Protein AF-A0A6J5X5H0-F1 (afdb_monomer_lite)

Structure (mmCIF, N/CA/C/O backbone):
data_AF-A0A6J5X5H0-F1
#
_entry.id   AF-A0A6J5X5H0-F1
#
loop_
_atom_site.group_PDB
_atom_site.id
_atom_site.type_symbol
_atom_site.label_atom_id
_atom_site.label_alt_id
_atom_site.label_comp_id
_atom_site.label_asym_id
_atom_site.label_entity_id
_atom_site.label_seq_id
_atom_site.pdbx_PDB_ins_code
_atom_site.Cartn_x
_atom_site.Cartn_y
_atom_site.Cartn_z
_atom_site.occupancy
_atom_site.B_iso_or_equiv
_atom_site.auth_seq_id
_atom_site.auth_comp_id
_atom_site.auth_asym_id
_atom_site.auth_atom_id
_atom_site.pdbx_PDB_model_num
ATOM 1 N N . MET A 1 1 ? 14.068 -12.444 -18.700 1.00 38.59 1 MET A N 1
ATOM 2 C CA . MET A 1 1 ? 13.243 -12.895 -17.543 1.00 38.59 1 MET A CA 1
ATOM 3 C C . MET A 1 1 ? 13.239 -11.783 -16.496 1.00 38.59 1 MET A C 1
ATOM 5 O O . MET A 1 1 ? 14.199 -11.024 -16.482 1.00 38.59 1 MET A O 1
ATOM 9 N N . ALA A 1 2 ? 12.226 -11.667 -15.629 1.00 44.19 2 ALA A N 1
ATOM 10 C CA . ALA A 1 2 ? 12.153 -10.604 -14.609 1.00 44.19 2 ALA A CA 1
ATOM 11 C C . ALA A 1 2 ? 13.060 -10.893 -13.388 1.00 44.19 2 ALA A C 1
ATOM 13 O O . ALA A 1 2 ? 12.586 -11.162 -12.284 1.00 44.19 2 ALA A O 1
ATOM 14 N N . ALA A 1 3 ? 14.379 -10.885 -13.600 1.00 48.78 3 ALA A N 1
ATOM 15 C CA . ALA A 1 3 ? 15.367 -11.425 -12.660 1.00 48.78 3 ALA A CA 1
ATOM 16 C C . ALA A 1 3 ? 15.420 -10.707 -11.295 1.00 48.78 3 ALA A C 1
ATOM 18 O O . ALA A 1 3 ? 15.740 -11.332 -10.288 1.00 48.78 3 ALA A O 1
ATOM 19 N N . GLY A 1 4 ? 15.076 -9.415 -11.231 1.00 52.91 4 GLY A N 1
ATOM 20 C CA . GLY A 1 4 ? 15.151 -8.640 -9.983 1.00 52.91 4 GLY A CA 1
ATOM 21 C C . GLY A 1 4 ? 14.182 -9.099 -8.886 1.00 52.91 4 GLY A C 1
ATOM 22 O O . GLY A 1 4 ? 14.525 -9.029 -7.708 1.00 52.91 4 GLY A O 1
ATOM 23 N N . ILE A 1 5 ? 13.002 -9.612 -9.258 1.00 59.00 5 ILE A N 1
ATOM 24 C CA . ILE A 1 5 ? 11.933 -9.960 -8.302 1.00 59.00 5 ILE A CA 1
ATOM 25 C C . ILE A 1 5 ? 12.358 -11.128 -7.396 1.00 59.00 5 ILE A C 1
ATOM 27 O O . ILE A 1 5 ? 12.096 -11.104 -6.197 1.00 59.00 5 ILE A O 1
ATOM 31 N N . LEU A 1 6 ? 13.062 -12.120 -7.950 1.00 63.38 6 LEU A N 1
ATOM 32 C CA . LEU A 1 6 ? 13.544 -13.291 -7.204 1.00 63.38 6 LEU A CA 1
ATOM 33 C C . LEU A 1 6 ? 14.728 -12.965 -6.280 1.00 63.38 6 LEU A C 1
ATOM 35 O O . LEU A 1 6 ? 14.905 -13.618 -5.257 1.00 63.38 6 LEU A O 1
ATOM 39 N N . ASN A 1 7 ? 15.507 -11.932 -6.610 1.00 69.75 7 ASN A N 1
ATOM 40 C CA . ASN A 1 7 ? 16.708 -11.539 -5.868 1.00 69.75 7 ASN A CA 1
ATOM 41 C C . ASN A 1 7 ? 16.417 -10.564 -4.708 1.00 69.75 7 ASN A C 1
ATOM 43 O O . ASN A 1 7 ? 17.349 -10.018 -4.120 1.00 69.75 7 ASN A O 1
ATOM 47 N N . GLY A 1 8 ? 15.142 -10.299 -4.395 1.00 73.50 8 GLY A N 1
ATOM 48 C CA . GLY A 1 8 ? 14.746 -9.420 -3.290 1.00 73.50 8 GLY A CA 1
ATOM 49 C C . GLY A 1 8 ? 15.155 -7.952 -3.465 1.00 73.50 8 GLY A C 1
ATOM 50 O O . GLY A 1 8 ? 15.301 -7.237 -2.472 1.00 73.50 8 GLY A O 1
ATOM 51 N N . THR A 1 9 ? 15.368 -7.482 -4.702 1.00 82.19 9 THR A N 1
ATOM 52 C CA . THR A 1 9 ? 15.795 -6.096 -4.941 1.00 82.19 9 THR A CA 1
ATOM 53 C C . THR A 1 9 ? 14.711 -5.097 -4.529 1.00 82.19 9 THR A C 1
ATOM 55 O O . THR A 1 9 ? 13.507 -5.353 -4.651 1.00 82.19 9 THR A O 1
ATOM 58 N N . LYS A 1 10 ? 15.120 -3.918 -4.042 1.00 85.88 10 LYS A N 1
ATOM 59 C CA . LYS A 1 10 ? 14.167 -2.854 -3.708 1.00 85.88 10 LYS A CA 1
ATOM 60 C C . LYS A 1 10 ? 13.539 -2.313 -4.993 1.00 85.88 10 LYS A C 1
ATOM 62 O O . LYS A 1 10 ? 14.225 -1.739 -5.835 1.00 85.88 10 LYS A O 1
ATOM 67 N N . ASN A 1 11 ? 12.227 -2.473 -5.102 1.00 88.25 11 ASN A N 1
ATOM 68 C CA . ASN A 1 11 ? 11.421 -1.951 -6.198 1.00 88.25 11 ASN A CA 1
ATOM 69 C C . ASN A 1 11 ? 10.573 -0.760 -5.726 1.00 88.25 11 ASN A C 1
ATOM 71 O O . ASN A 1 11 ? 10.345 -0.583 -4.527 1.00 88.25 11 ASN A O 1
ATOM 75 N N . SER A 1 12 ? 10.130 0.062 -6.674 1.00 91.62 12 SER A N 1
ATOM 76 C CA . SER A 1 12 ? 9.234 1.197 -6.449 1.00 91.62 12 SER A CA 1
ATOM 77 C C . SER A 1 12 ? 8.013 1.081 -7.355 1.00 91.62 12 SER A C 1
ATOM 79 O O . SER A 1 12 ? 8.126 0.621 -8.492 1.00 91.62 12 SER A O 1
ATOM 81 N N . ALA A 1 13 ? 6.858 1.512 -6.857 1.00 93.88 13 ALA A N 1
ATOM 82 C CA . ALA A 1 13 ? 5.622 1.609 -7.619 1.00 93.88 13 ALA A CA 1
ATOM 83 C C . ALA A 1 13 ? 4.883 2.897 -7.241 1.00 93.88 13 ALA A C 1
ATOM 85 O O . ALA A 1 13 ? 4.863 3.291 -6.073 1.00 93.88 13 ALA A O 1
ATOM 86 N N . ALA A 1 14 ? 4.273 3.537 -8.232 1.00 95.38 14 ALA A N 1
ATOM 87 C CA . ALA A 1 14 ? 3.435 4.714 -8.089 1.00 95.38 14 ALA A CA 1
ATOM 88 C C . ALA A 1 14 ? 2.123 4.484 -8.844 1.00 95.38 14 ALA A C 1
ATOM 90 O O . ALA A 1 14 ? 2.125 3.990 -9.970 1.00 95.38 14 ALA A O 1
ATOM 91 N N . VAL A 1 15 ? 1.008 4.855 -8.221 1.00 95.69 15 VAL A N 1
ATOM 92 C CA . VAL A 1 15 ? -0.331 4.805 -8.818 1.00 95.69 15 VAL A CA 1
ATOM 93 C C . VAL A 1 15 ? -0.854 6.232 -8.875 1.00 95.69 15 VAL A C 1
ATOM 95 O O . VAL A 1 15 ? -0.746 6.963 -7.890 1.00 95.69 15 VAL A O 1
ATOM 98 N N . SER A 1 16 ? -1.411 6.637 -10.012 1.00 95.06 16 SER A N 1
ATOM 99 C CA . SER A 1 16 ? -2.031 7.950 -10.172 1.00 95.06 16 SER A CA 1
ATOM 100 C C . SER A 1 16 ? -3.341 7.855 -10.945 1.00 95.06 16 SER A C 1
ATOM 102 O O . SER A 1 16 ? -3.462 7.087 -11.899 1.00 95.06 16 SER A O 1
ATOM 104 N N . TYR A 1 17 ? -4.324 8.642 -10.518 1.00 93.81 17 TYR A N 1
ATOM 105 C CA . TYR A 1 17 ? -5.624 8.762 -11.164 1.00 93.81 17 TYR A CA 1
ATOM 106 C C . TYR A 1 17 ? -5.936 10.233 -11.426 1.00 93.81 17 TYR A C 1
ATOM 108 O O . TYR A 1 17 ? -5.664 11.089 -10.583 1.00 93.81 17 TYR A O 1
ATOM 116 N N . ASN A 1 18 ? -6.526 10.522 -12.583 1.00 91.94 18 ASN A N 1
ATOM 117 C CA . ASN A 1 18 ? -7.013 11.846 -12.944 1.0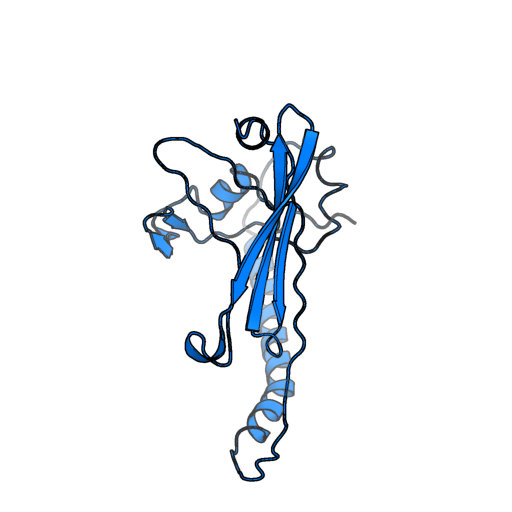0 91.94 18 ASN A CA 1
ATOM 118 C C . ASN A 1 18 ? -8.470 11.727 -13.408 1.00 91.94 18 ASN A C 1
ATOM 120 O O . ASN A 1 18 ? -8.744 11.155 -14.461 1.00 91.94 18 ASN A O 1
ATOM 124 N N . SER A 1 19 ? -9.399 12.282 -12.627 1.00 89.75 19 SER A N 1
ATOM 125 C CA . SER A 1 19 ? -10.841 12.226 -12.900 1.00 89.75 19 SER A CA 1
ATOM 126 C C . SER A 1 19 ? -11.261 13.006 -14.149 1.00 89.75 19 SER A C 1
ATOM 128 O O . SER A 1 19 ? -12.211 12.608 -14.817 1.00 89.75 19 SER A O 1
ATOM 130 N N . THR A 1 20 ? -10.545 14.073 -14.512 1.00 90.06 20 THR A N 1
ATOM 131 C CA . THR A 1 20 ? -10.836 14.878 -15.710 1.00 90.06 20 THR A CA 1
ATOM 132 C C . THR A 1 20 ? -10.493 14.129 -16.996 1.00 90.06 20 THR A C 1
ATOM 134 O O . THR A 1 20 ? -11.221 14.231 -17.980 1.00 90.06 20 THR A O 1
ATOM 137 N N . THR A 1 21 ? -9.397 13.363 -17.006 1.00 93.00 21 THR A N 1
ATOM 138 C CA . THR A 1 21 ? -8.986 12.549 -18.167 1.00 93.00 21 THR A CA 1
ATOM 139 C C . THR A 1 21 ? -9.432 11.089 -18.081 1.00 93.00 21 THR A C 1
ATOM 141 O O . THR A 1 21 ? -9.198 10.336 -19.024 1.00 93.00 21 THR A O 1
ATOM 144 N N . LYS A 1 22 ? -10.048 10.683 -16.960 1.00 93.12 22 LYS A N 1
ATOM 145 C CA . LYS A 1 22 ? -10.411 9.296 -16.617 1.00 93.12 22 LYS A CA 1
ATOM 146 C C . LYS A 1 22 ? -9.239 8.310 -16.734 1.00 93.12 22 LYS A C 1
ATOM 148 O O . LYS A 1 22 ? -9.440 7.125 -16.972 1.00 93.12 22 LYS A O 1
ATOM 153 N N . ASN A 1 23 ? -8.004 8.796 -16.605 1.00 94.31 23 ASN A N 1
ATOM 154 C CA . ASN A 1 23 ? -6.802 7.978 -16.749 1.00 94.31 23 ASN A CA 1
ATOM 155 C C . ASN A 1 23 ? -6.371 7.448 -15.377 1.00 94.31 23 ASN A C 1
ATOM 157 O O . ASN A 1 23 ? -6.026 8.232 -14.488 1.00 94.31 23 ASN A O 1
ATOM 161 N N . PHE A 1 24 ? -6.385 6.125 -15.228 1.00 94.56 24 PHE A N 1
ATOM 162 C CA . PHE A 1 24 ? -5.761 5.399 -14.131 1.00 94.56 24 PHE A CA 1
ATOM 163 C C . PHE A 1 24 ? -4.448 4.793 -14.635 1.00 94.56 24 PHE A C 1
ATOM 165 O O . PHE A 1 24 ? -4.456 3.959 -15.538 1.00 94.56 24 PHE A O 1
ATOM 172 N N . SER A 1 25 ? -3.319 5.193 -14.050 1.00 95.94 25 SER A N 1
ATOM 173 C CA . SER A 1 25 ? -1.996 4.739 -14.483 1.00 95.94 25 SER A CA 1
ATOM 174 C C . SER A 1 25 ? -1.129 4.256 -13.325 1.00 95.94 25 SER A C 1
ATOM 176 O O . SER A 1 25 ? -1.088 4.853 -12.244 1.00 95.94 25 SER A O 1
ATOM 178 N N . VAL A 1 26 ? -0.413 3.162 -13.573 1.00 96.19 26 VAL A N 1
ATOM 179 C CA . VAL A 1 26 ? 0.543 2.541 -12.657 1.00 96.19 26 VAL A CA 1
ATOM 180 C C . VAL A 1 26 ? 1.926 2.582 -13.295 1.00 96.19 26 VAL A C 1
ATOM 182 O O . VAL A 1 26 ? 2.123 2.056 -14.388 1.00 96.19 26 VAL A O 1
ATOM 185 N N . ALA A 1 27 ? 2.892 3.176 -12.602 1.00 95.50 27 ALA A N 1
ATOM 186 C CA . ALA A 1 27 ? 4.305 3.138 -12.959 1.00 95.50 27 ALA A CA 1
ATOM 187 C C . ALA A 1 27 ? 5.055 2.258 -11.952 1.00 95.50 27 ALA A C 1
ATOM 189 O O . ALA A 1 27 ? 4.898 2.438 -10.744 1.00 95.50 27 ALA A O 1
ATOM 190 N N . PHE A 1 28 ? 5.875 1.316 -12.411 1.00 93.38 28 PHE A N 1
ATOM 191 C CA . PHE A 1 28 ? 6.615 0.403 -11.534 1.00 93.38 28 PHE A CA 1
ATOM 192 C C . PHE A 1 28 ? 8.017 0.102 -12.061 1.00 93.38 28 PHE A C 1
ATOM 194 O O . PHE A 1 28 ? 8.250 0.051 -13.268 1.00 93.38 28 PHE A O 1
ATOM 201 N N . THR A 1 29 ? 8.972 -0.111 -11.155 1.00 91.31 29 THR A N 1
ATOM 202 C CA . THR A 1 29 ? 10.316 -0.555 -11.536 1.00 91.31 29 THR A CA 1
ATOM 203 C C . THR A 1 29 ? 10.335 -2.052 -11.817 1.00 91.31 29 THR A C 1
ATOM 205 O O . THR A 1 29 ? 9.744 -2.836 -11.077 1.00 91.31 29 THR A O 1
ATOM 208 N N . THR A 1 30 ? 11.098 -2.462 -12.823 1.00 85.50 30 THR A N 1
ATOM 209 C CA . THR A 1 30 ? 11.533 -3.850 -12.995 1.00 85.50 30 THR A CA 1
ATOM 210 C C . THR A 1 30 ? 13.016 -3.898 -13.348 1.00 85.50 30 THR A C 1
ATOM 212 O O . THR A 1 30 ? 13.653 -2.860 -13.535 1.00 85.50 30 THR A O 1
ATOM 215 N N . PHE A 1 31 ? 13.567 -5.106 -13.436 1.00 82.00 31 PHE A N 1
ATOM 216 C CA . PHE A 1 31 ? 14.950 -5.338 -13.838 1.00 82.00 31 PHE A CA 1
ATOM 217 C C . PHE A 1 31 ? 14.983 -6.232 -15.076 1.00 82.00 31 PHE A C 1
ATOM 219 O O . PHE A 1 31 ? 14.571 -7.396 -15.015 1.00 82.00 31 PHE A O 1
ATOM 226 N N . VAL A 1 32 ? 15.496 -5.685 -16.178 1.00 77.44 32 VAL A N 1
ATOM 227 C CA . VAL A 1 32 ? 15.766 -6.402 -17.429 1.00 77.44 32 VAL A CA 1
ATOM 228 C C . VAL A 1 32 ? 17.279 -6.467 -17.586 1.00 77.44 32 VAL A C 1
ATOM 230 O O . VAL A 1 32 ? 17.952 -5.443 -17.538 1.00 77.44 32 VAL A O 1
ATOM 233 N N . ASP A 1 33 ? 17.816 -7.682 -17.683 1.00 78.50 33 ASP A N 1
ATOM 234 C CA . ASP A 1 33 ? 19.245 -7.964 -17.888 1.00 78.50 33 ASP A CA 1
ATOM 235 C C . ASP A 1 33 ? 20.186 -7.223 -16.907 1.00 78.50 33 ASP A C 1
ATOM 237 O O . ASP A 1 33 ? 21.292 -6.806 -17.237 1.00 78.50 33 ASP A O 1
ATOM 241 N N . GLY A 1 34 ? 19.719 -7.067 -15.661 1.00 76.56 34 GLY A N 1
ATOM 242 C CA . GLY A 1 34 ? 20.419 -6.389 -14.562 1.00 76.56 34 GLY A CA 1
ATOM 243 C C . GLY A 1 34 ? 20.187 -4.875 -14.479 1.00 76.56 34 GLY A C 1
ATOM 244 O O . GLY A 1 34 ? 20.419 -4.288 -13.423 1.00 76.56 34 GLY A O 1
ATOM 245 N N . VAL A 1 35 ? 19.670 -4.244 -15.535 1.00 83.06 35 VAL A N 1
ATOM 246 C CA . VAL A 1 35 ? 19.381 -2.804 -15.585 1.00 83.06 35 VAL A CA 1
ATOM 247 C C . VAL A 1 35 ? 17.979 -2.526 -15.037 1.00 83.06 35 VAL A C 1
ATOM 249 O O . VAL A 1 35 ? 17.019 -3.218 -15.380 1.00 83.06 35 VAL A O 1
ATOM 252 N N . GLN A 1 36 ? 17.846 -1.505 -14.185 1.00 85.56 36 GLN A N 1
ATOM 253 C CA . GLN A 1 36 ? 16.545 -1.069 -13.676 1.00 85.56 36 GLN A CA 1
ATOM 254 C C . GLN A 1 36 ? 15.830 -0.184 -14.708 1.00 85.56 36 GLN A C 1
ATOM 256 O O . GLN A 1 36 ? 16.379 0.824 -15.151 1.00 85.56 36 GLN A O 1
ATOM 261 N N . GLY A 1 37 ? 14.594 -0.538 -15.058 1.00 88.25 37 GLY A N 1
ATOM 262 C CA . GLY A 1 37 ? 13.722 0.236 -15.946 1.00 88.25 37 GLY A CA 1
ATOM 263 C C . GLY A 1 37 ? 12.373 0.531 -15.293 1.00 88.25 37 GLY A C 1
ATOM 264 O O . GLY A 1 37 ? 11.925 -0.222 -14.428 1.00 88.25 37 GLY A O 1
ATOM 265 N N . ILE A 1 38 ? 11.717 1.620 -15.704 1.00 90.94 38 ILE A N 1
ATOM 266 C CA . ILE A 1 38 ? 10.342 1.943 -15.294 1.00 90.94 38 ILE A CA 1
ATOM 267 C C . ILE A 1 38 ? 9.390 1.492 -16.401 1.00 90.94 38 ILE A C 1
ATOM 269 O O . ILE A 1 38 ? 9.557 1.871 -17.559 1.00 90.94 38 ILE A O 1
ATOM 273 N N . HIS A 1 39 ? 8.390 0.703 -16.028 1.00 91.19 39 HIS A N 1
ATOM 274 C CA . HIS A 1 39 ? 7.298 0.273 -16.891 1.00 91.19 39 HIS A CA 1
ATOM 275 C C . HIS A 1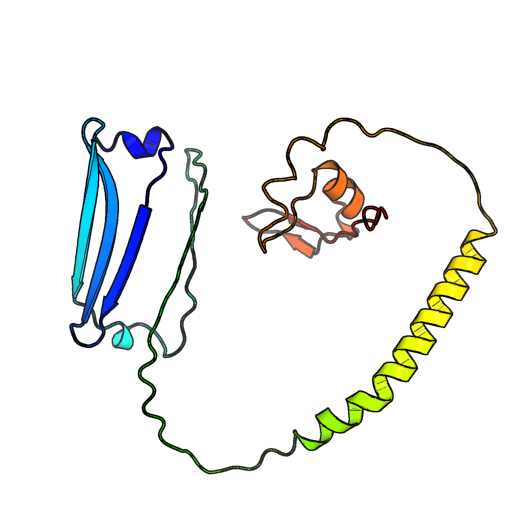 39 ? 6.005 0.968 -16.476 1.00 91.19 39 HIS A C 1
ATOM 277 O O . HIS A 1 39 ? 5.809 1.285 -15.302 1.00 91.19 39 HIS A O 1
ATOM 283 N N . TYR A 1 40 ? 5.132 1.188 -17.454 1.00 93.62 40 TYR A N 1
ATOM 284 C CA . TYR A 1 40 ? 3.850 1.856 -17.284 1.00 93.62 40 TYR A CA 1
ATOM 285 C C . TYR A 1 40 ? 2.718 0.921 -17.709 1.00 93.62 40 TYR A C 1
ATOM 287 O O . TYR A 1 40 ? 2.875 0.132 -18.643 1.00 93.62 40 TYR A O 1
ATOM 295 N N . LEU A 1 41 ? 1.591 1.024 -17.013 1.00 93.69 41 LEU A N 1
ATOM 296 C CA . LEU A 1 41 ? 0.319 0.405 -17.359 1.00 93.69 41 LEU A CA 1
ATOM 297 C C . LEU A 1 41 ? -0.776 1.453 -17.145 1.00 93.69 41 LEU A C 1
ATOM 299 O O . LEU A 1 41 ? -1.036 1.841 -16.007 1.00 93.69 41 LEU A O 1
ATOM 303 N N . ASP A 1 42 ? -1.389 1.920 -18.225 1.00 93.75 42 ASP A N 1
ATOM 304 C CA . ASP A 1 42 ? -2.500 2.869 -18.216 1.00 93.75 42 ASP A CA 1
ATOM 305 C C . ASP A 1 42 ? -3.825 2.205 -18.617 1.00 93.75 42 ASP A C 1
ATOM 307 O O . ASP A 1 42 ? -3.867 1.230 -19.369 1.00 93.75 42 ASP A O 1
ATOM 311 N N . TYR A 1 43 ? -4.924 2.724 -18.071 1.00 94.06 43 TYR A N 1
ATOM 312 C CA . TYR A 1 43 ? -6.278 2.284 -18.378 1.00 94.06 43 TYR A CA 1
ATOM 313 C C . TYR A 1 43 ? -7.267 3.445 -18.223 1.00 94.06 43 TYR A C 1
ATOM 315 O O . TYR A 1 43 ? -7.216 4.201 -17.250 1.00 94.06 43 TYR A O 1
ATOM 323 N N . MET A 1 44 ? -8.187 3.589 -19.180 1.00 92.50 44 MET A N 1
ATOM 324 C CA . MET A 1 44 ? -9.241 4.604 -19.117 1.00 92.50 44 MET A CA 1
ATOM 325 C C . MET A 1 44 ? -10.468 4.047 -18.389 1.00 92.50 44 MET A C 1
ATOM 327 O O . MET A 1 44 ? -11.137 3.143 -18.886 1.00 92.50 44 MET A O 1
ATOM 331 N N . VAL A 1 45 ? -10.765 4.593 -17.211 1.00 92.25 45 VAL A N 1
ATOM 332 C CA . VAL A 1 45 ? -11.878 4.187 -16.343 1.00 92.25 45 VAL A CA 1
ATOM 333 C C . VAL A 1 45 ? -12.389 5.386 -15.553 1.00 92.25 45 VAL A C 1
ATOM 335 O O . VAL A 1 45 ? -11.598 6.163 -15.024 1.00 92.25 45 VAL A O 1
ATOM 338 N N . ASP A 1 46 ? -13.709 5.537 -15.440 1.00 90.31 46 ASP A N 1
ATOM 339 C CA . ASP A 1 46 ? -14.272 6.419 -14.419 1.00 90.31 46 ASP A CA 1
ATOM 340 C C . ASP A 1 46 ? -14.430 5.636 -13.119 1.00 90.31 46 ASP A C 1
ATOM 342 O O . ASP A 1 46 ? -15.258 4.733 -13.035 1.00 90.31 46 ASP A O 1
ATOM 346 N N . LEU A 1 47 ? -13.640 5.956 -12.095 1.00 86.75 47 LEU A N 1
ATOM 347 C CA . LEU A 1 47 ? -13.777 5.287 -10.799 1.00 86.75 47 LEU A CA 1
ATOM 348 C C . LEU A 1 47 ? -15.121 5.601 -10.118 1.00 86.75 47 LEU A C 1
ATOM 350 O O . LEU A 1 47 ? -15.583 4.798 -9.308 1.00 86.75 47 LEU A O 1
ATOM 354 N N . LYS A 1 48 ? -15.794 6.707 -10.476 1.00 85.56 48 LYS A N 1
ATOM 355 C CA . LYS A 1 48 ? -17.087 7.086 -9.886 1.00 85.56 48 LYS A CA 1
ATOM 356 C C . LYS A 1 48 ? -18.199 6.068 -10.169 1.00 85.56 48 LYS A C 1
ATOM 358 O O . LYS A 1 48 ? -19.107 5.928 -9.357 1.00 85.56 48 LYS A O 1
ATOM 363 N N . ASP A 1 49 ? -18.099 5.330 -11.272 1.00 86.44 49 ASP A N 1
ATOM 364 C CA . ASP A 1 49 ? -19.077 4.302 -11.643 1.00 86.44 49 ASP A CA 1
ATOM 365 C C . ASP A 1 49 ? -18.908 2.995 -10.830 1.00 86.44 49 ASP A C 1
ATOM 367 O O . ASP A 1 49 ? -19.792 2.138 -10.853 1.00 86.44 49 ASP A O 1
ATOM 371 N N . TYR A 1 50 ? -17.791 2.833 -10.100 1.00 85.75 50 TYR A N 1
ATOM 372 C CA . TYR A 1 50 ? -17.414 1.581 -9.419 1.00 85.75 50 TYR A CA 1
ATOM 373 C C . TYR A 1 50 ? -17.091 1.723 -7.921 1.00 85.75 50 TYR A C 1
ATOM 375 O O . TYR A 1 50 ? -17.082 0.713 -7.216 1.00 85.75 50 TYR A O 1
ATOM 383 N N . SER A 1 51 ? -16.817 2.931 -7.413 1.00 81.00 51 SER A N 1
ATOM 384 C CA . SER A 1 51 ? -16.478 3.167 -6.000 1.00 81.00 51 SER A CA 1
ATOM 385 C C . SER A 1 51 ? -17.357 4.243 -5.346 1.00 81.00 51 SER A C 1
ATOM 387 O O . SER A 1 51 ? -17.591 5.273 -5.979 1.00 81.00 51 SER A O 1
ATOM 389 N N . PRO A 1 52 ? -17.793 4.059 -4.082 1.00 82.62 52 PRO A N 1
ATOM 390 C CA . PRO A 1 52 ? -18.524 5.081 -3.331 1.00 82.62 52 PRO A CA 1
ATOM 391 C C . PRO A 1 52 ? -17.651 6.308 -3.008 1.00 82.62 52 PRO A C 1
ATOM 393 O O . PRO A 1 52 ? -16.426 6.247 -3.083 1.00 82.62 52 PRO A O 1
ATOM 396 N N . ASP A 1 53 ? -18.287 7.407 -2.582 1.00 79.25 53 ASP A N 1
ATOM 397 C CA . ASP A 1 53 ? -17.635 8.706 -2.315 1.00 79.25 53 ASP A CA 1
ATOM 398 C C . ASP A 1 53 ? -16.492 8.654 -1.279 1.00 79.25 53 ASP A C 1
ATOM 400 O O . ASP A 1 53 ? -15.634 9.537 -1.241 1.00 79.25 53 ASP A O 1
ATOM 404 N N . TRP A 1 54 ? -16.472 7.623 -0.428 1.00 80.12 54 TRP A N 1
ATOM 405 C CA . TRP A 1 54 ? -15.407 7.342 0.530 1.00 80.12 54 TRP A CA 1
ATOM 406 C C . TRP A 1 54 ? -14.785 5.972 0.243 1.00 80.12 54 TRP A C 1
ATOM 408 O O . TRP A 1 54 ? -15.480 4.966 0.130 1.00 80.12 54 TRP A O 1
ATOM 418 N N . VAL A 1 55 ? -13.455 5.921 0.167 1.00 86.62 55 VAL A N 1
ATOM 419 C CA . VAL A 1 55 ? -12.689 4.693 -0.090 1.00 86.62 55 VAL A CA 1
ATOM 420 C C . VAL A 1 55 ? -11.549 4.540 0.910 1.00 86.62 55 VAL A C 1
ATOM 422 O O . VAL A 1 55 ? -10.968 5.524 1.368 1.00 86.62 55 VAL A O 1
ATOM 425 N N . VAL A 1 56 ? -11.203 3.293 1.228 1.00 88.31 56 VAL A N 1
ATOM 426 C CA . VAL A 1 56 ? -10.019 2.953 2.027 1.00 88.31 56 VAL A CA 1
ATOM 427 C C . VAL A 1 56 ? -8.913 2.496 1.081 1.00 88.31 56 VAL A C 1
ATOM 429 O O . VAL A 1 56 ? -9.122 1.597 0.269 1.00 88.31 56 VAL A O 1
ATOM 432 N N . VAL A 1 57 ? -7.732 3.102 1.198 1.00 90.44 57 VAL A N 1
ATOM 433 C CA . VAL A 1 57 ? -6.523 2.703 0.463 1.00 90.44 57 VAL A CA 1
ATOM 434 C C . VAL A 1 57 ? -5.567 1.954 1.390 1.00 90.44 57 VAL A C 1
ATOM 436 O O . VAL A 1 57 ? -5.449 2.280 2.570 1.00 90.44 57 VAL A O 1
ATOM 439 N N . GLY A 1 58 ? -4.882 0.941 0.866 1.00 92.44 58 GLY A N 1
ATOM 440 C CA . GLY A 1 58 ? -3.992 0.091 1.651 1.00 92.44 58 GLY A CA 1
ATOM 441 C C . GLY A 1 58 ? -3.261 -0.939 0.797 1.00 92.44 58 GLY A C 1
ATOM 442 O O . GLY A 1 58 ? -3.386 -0.954 -0.427 1.00 92.44 58 GLY A O 1
ATOM 443 N N . PHE A 1 59 ? -2.498 -1.806 1.458 1.00 93.12 59 PHE A N 1
ATOM 444 C CA . PHE A 1 59 ? -1.680 -2.837 0.822 1.00 93.12 59 PHE A CA 1
ATOM 445 C C . PHE A 1 59 ? -2.164 -4.229 1.232 1.00 93.12 59 PHE A C 1
ATOM 447 O O . PHE A 1 59 ? -2.558 -4.441 2.377 1.00 93.12 59 PHE A O 1
ATOM 454 N N . SER A 1 60 ? -2.092 -5.186 0.309 1.00 93.56 60 SER A N 1
ATOM 455 C CA . SER A 1 60 ? -2.367 -6.601 0.564 1.00 93.56 60 SER A CA 1
ATOM 456 C C . SER A 1 60 ? -1.340 -7.463 -0.167 1.00 93.56 60 SER A C 1
ATOM 458 O O . SER A 1 60 ? -0.866 -7.089 -1.240 1.00 93.56 60 SER A O 1
ATOM 460 N N . ALA A 1 61 ? -0.972 -8.595 0.429 1.00 90.62 61 ALA A N 1
ATOM 461 C CA . ALA A 1 61 ? -0.041 -9.564 -0.133 1.00 90.62 61 ALA A CA 1
ATOM 462 C C . ALA A 1 61 ? -0.321 -10.959 0.447 1.00 90.62 61 ALA A C 1
ATOM 464 O O . ALA A 1 61 ? -0.850 -11.080 1.552 1.00 90.62 61 ALA A O 1
ATOM 465 N N . SER A 1 62 ? 0.028 -12.014 -0.290 1.00 90.44 62 SER A N 1
ATOM 466 C CA . SER A 1 62 ? -0.170 -13.404 0.136 1.00 90.44 62 SER A CA 1
ATOM 467 C C . SER A 1 62 ? 0.895 -14.335 -0.449 1.00 90.44 62 SER A C 1
ATOM 469 O O . SER A 1 62 ? 1.454 -14.072 -1.514 1.00 90.44 62 SER A O 1
ATOM 471 N N . THR A 1 63 ? 1.189 -15.424 0.262 1.00 88.88 63 THR A N 1
ATOM 472 C CA . THR A 1 63 ? 2.077 -16.507 -0.186 1.00 88.88 63 THR A CA 1
ATOM 473 C C . THR A 1 63 ? 1.260 -17.730 -0.593 1.00 88.88 63 THR A C 1
ATOM 475 O O . THR A 1 63 ? 0.314 -18.095 0.103 1.00 88.88 63 THR A O 1
ATOM 478 N N . GLY A 1 64 ? 1.648 -18.385 -1.688 1.00 86.38 64 GLY A N 1
ATOM 479 C CA . GLY A 1 64 ? 1.130 -19.702 -2.072 1.00 86.38 64 GLY A CA 1
ATOM 480 C C . GLY A 1 64 ? 2.049 -20.828 -1.591 1.00 86.38 64 GLY A C 1
ATOM 481 O O . GLY A 1 64 ? 2.661 -20.737 -0.532 1.00 86.38 64 GLY A O 1
ATOM 482 N N . SER A 1 65 ? 2.226 -21.859 -2.422 1.00 84.94 65 SER A N 1
ATOM 483 C CA . SER A 1 65 ? 3.161 -22.978 -2.190 1.00 84.94 65 SER A CA 1
ATOM 484 C C . SER A 1 65 ? 4.647 -22.581 -2.114 1.00 84.94 65 SER A C 1
ATOM 486 O O . SER A 1 65 ? 5.485 -23.427 -1.816 1.00 84.94 65 SER A O 1
ATOM 488 N N . SER A 1 66 ? 4.972 -21.313 -2.379 1.00 79.50 66 SER A N 1
ATOM 489 C CA . SER A 1 66 ? 6.310 -20.732 -2.263 1.00 79.50 66 SER A CA 1
ATOM 490 C C . SER A 1 66 ? 6.277 -19.551 -1.295 1.00 79.50 66 SER A C 1
ATOM 492 O O . SER A 1 66 ? 5.399 -18.688 -1.389 1.00 79.50 66 SER A O 1
ATOM 494 N N . VAL A 1 67 ? 7.255 -19.493 -0.391 1.00 77.06 67 VAL A N 1
ATOM 495 C CA . VAL A 1 67 ? 7.404 -18.401 0.580 1.00 77.06 67 VAL A CA 1
ATOM 496 C C . VAL A 1 67 ? 7.992 -17.164 -0.103 1.00 77.06 67 VAL A C 1
ATOM 498 O O . VAL A 1 67 ? 8.975 -17.262 -0.834 1.00 77.06 67 VAL A O 1
ATOM 501 N N . ALA A 1 68 ? 7.415 -15.996 0.174 1.00 80.19 68 ALA A N 1
ATOM 502 C CA . ALA A 1 68 ? 7.923 -14.692 -0.242 1.00 80.19 68 ALA A CA 1
ATOM 503 C C . ALA A 1 68 ? 7.852 -13.709 0.936 1.00 80.19 68 ALA A C 1
ATOM 505 O O . ALA A 1 68 ? 6.919 -13.763 1.737 1.00 80.19 68 ALA A O 1
ATOM 506 N N . LEU A 1 69 ? 8.834 -12.809 1.044 1.00 83.31 69 LEU A N 1
ATOM 507 C CA . LEU A 1 69 ? 8.882 -11.785 2.091 1.00 83.31 69 LEU A CA 1
ATOM 508 C C . LEU A 1 69 ? 8.393 -10.441 1.545 1.00 83.31 69 LEU A C 1
ATOM 510 O O . LEU A 1 69 ? 9.056 -9.812 0.722 1.00 83.31 69 LEU A O 1
ATOM 514 N N . PHE A 1 70 ? 7.246 -9.979 2.038 1.00 86.44 70 PHE A N 1
ATOM 515 C CA . PHE A 1 70 ? 6.660 -8.697 1.650 1.00 86.44 70 PHE A CA 1
ATOM 516 C C . PHE A 1 70 ? 7.067 -7.602 2.643 1.00 86.44 70 PHE A C 1
ATOM 518 O O . PHE A 1 70 ? 6.642 -7.610 3.796 1.00 86.44 70 PHE A O 1
ATOM 525 N N . LYS A 1 71 ? 7.899 -6.647 2.203 1.00 88.88 71 LYS A N 1
ATOM 526 C CA . LYS A 1 71 ? 8.389 -5.539 3.041 1.00 88.88 71 LYS A CA 1
ATOM 527 C C . LYS A 1 71 ? 8.163 -4.185 2.373 1.00 88.88 71 LYS A C 1
ATOM 529 O O . LYS A 1 71 ? 8.794 -3.860 1.370 1.00 88.88 71 LYS A O 1
ATOM 534 N N . ILE A 1 72 ? 7.309 -3.365 2.982 1.00 91.38 72 ILE A N 1
ATOM 535 C CA . ILE A 1 72 ? 7.120 -1.961 2.604 1.00 91.38 72 ILE A CA 1
ATOM 536 C C . ILE A 1 72 ? 8.215 -1.138 3.292 1.00 91.38 72 ILE A C 1
ATOM 538 O O . ILE A 1 72 ? 8.322 -1.140 4.514 1.00 91.38 72 ILE A O 1
ATOM 542 N N . PHE A 1 73 ? 9.045 -0.445 2.510 1.00 89.62 73 PHE A N 1
ATOM 543 C CA . PHE A 1 73 ? 10.121 0.412 3.036 1.00 89.62 73 PHE A CA 1
ATOM 544 C C . PHE A 1 73 ? 9.681 1.863 3.265 1.00 89.62 73 PHE A C 1
ATOM 546 O O . PHE A 1 73 ? 10.234 2.556 4.112 1.00 89.62 73 PHE A O 1
ATOM 553 N N . SER A 1 74 ? 8.740 2.340 2.454 1.00 93.25 74 SER A N 1
ATOM 554 C CA . SER A 1 74 ? 8.280 3.726 2.414 1.00 93.25 74 SER A CA 1
ATOM 555 C C . SER A 1 74 ? 7.009 3.785 1.578 1.00 93.25 74 SER A C 1
ATOM 557 O O . SER A 1 74 ? 6.964 3.161 0.518 1.00 93.25 74 SER A O 1
ATOM 559 N N . TRP A 1 75 ? 6.017 4.555 2.011 1.00 93.88 75 TRP A N 1
ATOM 560 C CA . TRP A 1 75 ? 4.817 4.846 1.231 1.00 93.88 75 TRP A CA 1
ATOM 561 C C . TRP A 1 75 ? 4.453 6.326 1.373 1.00 93.88 75 TRP A C 1
ATOM 563 O O . TRP A 1 75 ? 4.881 6.990 2.317 1.00 93.88 75 TRP A O 1
ATOM 573 N N . ASN A 1 76 ? 3.695 6.840 0.410 1.00 95.31 76 ASN A N 1
ATOM 574 C CA . ASN A 1 76 ? 3.110 8.173 0.432 1.00 95.31 76 ASN A CA 1
ATOM 575 C C . ASN A 1 76 ? 1.780 8.117 -0.331 1.00 95.31 76 ASN A C 1
ATOM 577 O O . ASN A 1 76 ? 1.658 7.348 -1.285 1.00 95.31 76 ASN A O 1
ATOM 581 N N . PHE A 1 77 ? 0.806 8.925 0.070 1.00 93.31 77 PHE A N 1
ATOM 582 C CA . PHE A 1 77 ? -0.489 9.038 -0.593 1.00 93.31 77 PHE A CA 1
ATOM 583 C C . PHE A 1 77 ? -0.923 10.503 -0.603 1.00 93.31 77 PHE A C 1
ATOM 585 O O . PHE A 1 77 ? -0.775 11.208 0.393 1.00 93.31 77 PHE A O 1
ATOM 592 N N . ASN A 1 78 ? -1.452 10.959 -1.735 1.00 93.12 78 ASN A N 1
ATOM 593 C CA . ASN A 1 78 ? -1.942 12.318 -1.921 1.00 93.12 78 ASN A CA 1
ATOM 594 C C . ASN A 1 78 ? -3.242 12.268 -2.731 1.00 93.12 78 ASN A C 1
ATOM 596 O O . ASN A 1 78 ? -3.350 11.484 -3.672 1.00 93.12 78 ASN A O 1
ATOM 600 N N . SER A 1 79 ? -4.213 13.100 -2.366 1.00 89.88 79 SER A N 1
ATOM 601 C CA . SER A 1 79 ? -5.510 13.192 -3.029 1.00 89.88 79 SER A CA 1
ATOM 602 C C . SER A 1 79 ? -6.061 14.609 -2.900 1.00 89.88 79 SER A C 1
ATOM 604 O O . SER A 1 79 ? -6.056 15.196 -1.818 1.00 89.88 79 SER A O 1
ATOM 606 N N . THR A 1 80 ? -6.548 15.156 -4.010 1.00 87.81 80 THR A N 1
ATOM 607 C CA . THR A 1 80 ? -7.195 16.469 -4.080 1.00 87.81 80 THR A CA 1
ATOM 608 C C . THR A 1 80 ? -8.703 16.281 -4.176 1.00 87.81 80 THR A C 1
ATOM 610 O O . THR A 1 80 ? -9.198 15.780 -5.185 1.00 87.81 80 THR A O 1
ATOM 613 N N . SER A 1 81 ? -9.441 16.685 -3.143 1.00 76.19 81 SER A N 1
ATOM 614 C CA . SER A 1 81 ? -10.900 16.550 -3.133 1.00 76.19 81 SER A CA 1
ATOM 615 C C . SER A 1 81 ? -11.587 17.638 -3.964 1.00 76.19 81 SER A C 1
ATOM 617 O O . SER A 1 81 ? -11.289 18.823 -3.815 1.00 76.19 81 SER A O 1
ATOM 619 N N . LEU A 1 82 ? -12.540 17.235 -4.808 1.00 63.06 82 LEU A N 1
ATOM 620 C CA . LEU A 1 82 ? -13.379 18.121 -5.620 1.00 63.06 82 LEU A CA 1
ATOM 621 C C . LEU A 1 82 ? -14.704 18.407 -4.895 1.00 63.06 82 LEU A C 1
ATOM 623 O O . LEU A 1 82 ? -15.775 18.012 -5.350 1.00 63.06 82 LEU A O 1
ATOM 627 N N . VAL A 1 83 ? -14.625 19.060 -3.731 1.00 58.56 83 VAL A N 1
ATOM 628 C CA . VAL A 1 83 ? -15.820 19.431 -2.954 1.00 58.56 83 VAL A CA 1
ATOM 629 C C . VAL A 1 83 ? -16.475 20.669 -3.566 1.00 58.56 83 VAL A C 1
ATOM 631 O O . VAL A 1 83 ? -16.111 21.793 -3.220 1.00 58.56 83 VAL A O 1
ATOM 634 N N . ASP A 1 84 ? -17.487 20.468 -4.410 1.00 51.72 84 ASP A N 1
ATOM 635 C CA . ASP A 1 84 ? -18.529 21.485 -4.558 1.00 51.72 84 ASP A CA 1
ATOM 636 C C . ASP A 1 84 ? -19.367 21.487 -3.272 1.00 51.72 84 ASP A C 1
ATOM 638 O O . ASP A 1 84 ? -20.079 20.529 -2.956 1.00 51.72 84 ASP A O 1
ATOM 642 N N . ARG A 1 85 ? -19.182 22.522 -2.449 1.00 46.78 85 ARG A N 1
ATOM 643 C CA . ARG A 1 85 ? -19.727 22.573 -1.091 1.00 46.78 85 ARG A CA 1
ATOM 644 C C . ARG A 1 85 ? -21.114 23.199 -1.112 1.00 46.78 85 ARG A C 1
ATOM 646 O O . ARG A 1 85 ? -21.297 24.312 -0.627 1.00 46.78 85 ARG A O 1
ATOM 653 N N . HIS A 1 86 ? -22.088 22.469 -1.647 1.00 43.72 86 HIS A N 1
ATOM 654 C CA . HIS A 1 86 ? -23.480 22.895 -1.573 1.00 43.72 86 HIS A CA 1
ATOM 655 C C . HIS A 1 86 ? -23.915 22.977 -0.102 1.00 43.72 86 HIS A C 1
ATOM 657 O O . HIS A 1 86 ? -24.067 21.959 0.576 1.00 43.72 86 HIS A O 1
ATOM 663 N N . GLU A 1 87 ? -24.098 24.194 0.412 1.00 42.03 87 GLU A N 1
ATOM 664 C CA . GLU A 1 87 ? -24.473 24.410 1.808 1.00 42.03 87 GLU A CA 1
ATOM 665 C C . GLU A 1 87 ? -25.901 23.914 2.055 1.00 42.03 87 GLU A C 1
ATOM 667 O O . GLU A 1 87 ? -26.880 24.511 1.608 1.00 42.03 87 GLU A O 1
ATOM 672 N N . VAL A 1 88 ? -26.029 22.802 2.781 1.00 38.38 88 VAL A N 1
ATOM 673 C CA . VAL A 1 88 ? -27.313 22.338 3.310 1.00 38.38 88 VAL A CA 1
ATOM 674 C C . VAL A 1 88 ? -27.482 22.919 4.709 1.00 38.38 88 VAL A C 1
ATOM 676 O O . VAL A 1 88 ? -27.052 22.345 5.708 1.00 38.38 88 VAL A O 1
ATOM 679 N N . MET A 1 89 ? -28.114 24.091 4.777 1.00 40.12 89 MET A N 1
ATOM 680 C CA . MET A 1 89 ? -28.755 24.535 6.013 1.00 40.12 89 MET A CA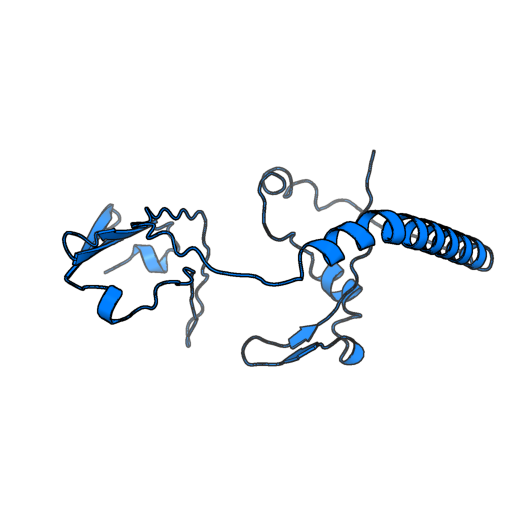 1
ATOM 681 C C . MET A 1 89 ? -29.922 23.594 6.355 1.00 40.12 89 MET A C 1
ATOM 683 O O . MET A 1 89 ? -30.616 23.116 5.460 1.00 40.12 89 MET A O 1
ATOM 687 N N . SER A 1 90 ? -30.189 23.437 7.657 1.00 36.38 90 SER A N 1
ATOM 688 C CA . SER A 1 90 ? -31.158 22.511 8.277 1.00 36.38 90 SER A CA 1
ATOM 689 C C . SER A 1 90 ? -30.610 21.093 8.553 1.00 36.38 90 SER A C 1
ATOM 691 O O . SER A 1 90 ? -30.129 20.420 7.652 1.00 36.38 90 SER A O 1
ATOM 693 N N . GLY A 1 91 ? -30.676 20.583 9.788 1.00 39.28 91 GLY A N 1
ATOM 694 C CA . GLY A 1 91 ? -31.184 21.254 10.988 1.00 39.28 91 GLY A CA 1
ATOM 695 C C . GLY A 1 91 ? -31.049 20.440 12.278 1.00 39.28 91 GLY A C 1
ATOM 696 O O . GLY A 1 91 ? -30.849 19.234 12.239 1.00 39.28 91 GLY A O 1
ATOM 697 N N . ASN A 1 92 ? -31.155 21.154 13.404 1.00 49.69 92 ASN A N 1
ATOM 698 C CA . ASN A 1 92 ? -31.396 20.692 14.778 1.00 49.69 92 ASN A CA 1
ATOM 699 C C . ASN A 1 92 ? -31.070 19.214 15.124 1.00 49.69 92 ASN A C 1
ATOM 701 O O . ASN A 1 92 ? -31.911 18.337 14.923 1.00 49.69 92 ASN A O 1
ATOM 705 N N . ASP A 1 93 ? -29.968 18.967 15.846 1.00 45.16 93 ASP A N 1
ATOM 706 C CA . ASP A 1 93 ? -29.866 17.785 16.721 1.00 45.16 93 ASP A CA 1
ATOM 707 C C . ASP A 1 93 ? -29.195 18.131 18.069 1.00 45.16 93 ASP A C 1
ATOM 709 O O . ASP A 1 93 ? -28.168 18.809 18.142 1.00 45.16 93 ASP A O 1
ATOM 713 N N . ASN A 1 94 ? -29.802 17.686 19.169 1.00 56.25 94 ASN A N 1
ATOM 714 C CA . ASN A 1 94 ? -29.735 18.353 20.482 1.00 56.25 94 ASN A CA 1
ATOM 715 C C . ASN A 1 94 ? -28.488 17.984 21.319 1.00 56.25 94 ASN A C 1
ATOM 717 O O . ASN A 1 94 ? -28.458 18.180 22.535 1.00 56.25 94 ASN A O 1
ATOM 721 N N . ARG A 1 95 ? -27.466 17.388 20.698 1.00 53.56 95 ARG A N 1
ATOM 722 C CA . ARG A 1 95 ? -26.442 16.583 21.398 1.00 53.56 95 ARG A CA 1
ATOM 723 C C . ARG A 1 95 ? -25.237 17.378 21.905 1.00 53.56 95 ARG A C 1
ATOM 725 O O . ARG A 1 95 ? -24.541 16.919 22.807 1.00 53.56 95 ARG A O 1
ATOM 732 N N . ILE A 1 96 ? -25.011 18.579 21.368 1.00 51.19 96 ILE A N 1
ATOM 733 C CA . ILE A 1 96 ? -23.828 19.408 21.666 1.00 51.19 96 ILE A CA 1
ATOM 734 C C . ILE A 1 96 ? -23.765 19.798 23.156 1.00 51.19 96 ILE A C 1
ATOM 736 O O . ILE A 1 96 ? -22.690 19.782 23.754 1.00 51.19 96 ILE A O 1
ATOM 740 N N . GLY A 1 97 ? -24.913 20.073 23.787 1.00 49.53 97 GLY A N 1
ATOM 741 C CA . GLY A 1 97 ? -24.974 20.484 25.196 1.00 49.53 97 GLY A CA 1
ATOM 742 C C . GLY A 1 97 ? -24.539 19.410 26.201 1.00 49.53 97 GLY A C 1
ATOM 743 O O . GLY A 1 97 ? -24.068 19.748 27.284 1.00 49.53 97 GLY A O 1
ATOM 744 N N . LEU A 1 98 ? -24.644 18.121 25.853 1.00 49.97 98 LEU A N 1
ATOM 745 C CA . LEU A 1 98 ? -24.322 17.023 26.774 1.00 49.97 98 LEU A CA 1
ATOM 746 C C . LEU A 1 98 ? -22.809 16.759 26.872 1.00 49.97 98 LEU A C 1
ATOM 748 O O . LEU A 1 98 ? -22.318 16.368 27.928 1.00 49.97 98 LEU A O 1
ATOM 752 N N . ILE A 1 99 ? -22.059 17.032 25.800 1.00 51.06 99 ILE A N 1
ATOM 753 C CA . ILE A 1 99 ? -20.604 16.810 25.730 1.00 51.06 99 ILE A CA 1
ATOM 754 C C . ILE A 1 99 ? -19.854 17.759 26.680 1.00 51.06 99 ILE A C 1
ATOM 756 O O . ILE A 1 99 ? -18.904 17.355 27.350 1.00 51.06 99 ILE A O 1
ATOM 760 N N . ILE A 1 100 ? -20.311 19.011 26.789 1.00 51.31 100 ILE A N 1
ATOM 761 C CA . ILE A 1 100 ? -19.660 20.049 27.606 1.00 51.31 100 ILE A CA 1
ATOM 762 C C . ILE A 1 100 ? -19.781 19.739 29.112 1.00 51.31 100 ILE A C 1
ATOM 764 O O . ILE A 1 100 ? -18.842 19.986 29.868 1.00 51.31 100 ILE A O 1
ATOM 768 N N . GLY A 1 101 ? -20.895 19.139 29.551 1.00 51.69 101 GLY A N 1
ATOM 769 C CA . GLY A 1 101 ? -21.151 18.842 30.967 1.00 51.69 101 GLY A CA 1
ATOM 770 C C . GLY A 1 101 ? -20.260 17.751 31.579 1.00 51.69 101 GLY A C 1
ATOM 771 O O . GLY A 1 101 ? -19.986 17.786 32.777 1.00 51.69 101 GLY A O 1
ATOM 772 N N . VAL A 1 102 ? -19.767 16.799 30.778 1.00 52.94 102 VAL A N 1
ATOM 773 C CA . VAL A 1 102 ? -18.966 15.659 31.276 1.00 52.94 102 VAL A CA 1
ATOM 774 C C . VAL A 1 102 ? -17.529 16.070 31.636 1.00 52.94 102 VAL A C 1
ATOM 776 O O . VAL A 1 102 ? -16.940 15.513 32.565 1.00 52.94 102 VAL A O 1
ATOM 779 N N . SER A 1 103 ? -16.983 17.075 30.943 1.00 56.59 103 SER A N 1
ATOM 780 C CA . SER A 1 103 ? -15.558 17.448 30.982 1.00 56.59 103 SER A CA 1
ATOM 781 C C . SER A 1 103 ? -15.044 17.865 32.371 1.00 56.59 103 SER A C 1
ATOM 783 O O . SER A 1 103 ? -13.916 17.549 32.741 1.00 56.59 103 SER A O 1
ATOM 785 N N . ILE A 1 104 ? -15.878 18.534 33.177 1.00 56.59 104 ILE A N 1
ATOM 786 C CA . ILE A 1 104 ? -15.477 19.050 34.500 1.00 56.59 104 ILE A CA 1
ATOM 787 C C . ILE A 1 104 ? -15.705 18.016 35.618 1.00 56.59 104 ILE A C 1
ATOM 789 O O . ILE A 1 104 ? -14.925 17.954 36.566 1.00 56.59 104 ILE A O 1
ATOM 793 N N . GLY A 1 105 ? -16.738 17.173 35.508 1.00 52.44 105 GLY A N 1
ATOM 794 C CA . GLY A 1 105 ? -17.052 16.161 36.523 1.00 52.44 105 GLY A CA 1
ATOM 795 C C . GLY A 1 105 ? -16.151 14.921 36.468 1.00 52.44 105 GLY A C 1
ATOM 796 O O . GLY A 1 105 ? -15.751 14.402 37.510 1.00 52.44 105 GLY A O 1
ATOM 797 N N . GLY A 1 106 ? -15.807 14.449 35.263 1.00 56.03 106 GLY A N 1
ATOM 798 C CA . GLY A 1 106 ? -15.089 13.180 35.081 1.00 56.03 106 GLY A CA 1
ATOM 799 C C . GLY A 1 106 ? -13.689 13.163 35.702 1.00 56.03 106 GLY A C 1
ATOM 800 O O . GLY A 1 106 ? -13.328 12.211 36.394 1.00 56.03 106 GLY A O 1
ATOM 801 N N . CYS A 1 107 ? -12.917 14.236 35.512 1.00 59.53 107 CYS A N 1
ATOM 802 C CA . CYS A 1 107 ? -11.518 14.311 35.942 1.00 59.53 107 CYS A CA 1
ATOM 803 C C . CYS A 1 107 ? -11.342 14.132 37.459 1.00 59.53 107 CYS A C 1
ATOM 805 O O . CYS A 1 107 ? -10.431 13.428 37.889 1.00 59.53 107 CYS A O 1
ATOM 807 N N . ALA A 1 108 ? -12.234 14.705 38.274 1.00 61.22 108 ALA A N 1
ATOM 808 C CA . ALA A 1 108 ? -12.165 14.582 39.731 1.00 61.22 108 ALA A CA 1
ATOM 809 C C . ALA A 1 108 ? -12.381 13.133 40.207 1.00 61.22 108 ALA A C 1
ATOM 811 O O . ALA A 1 108 ? -11.645 12.646 41.065 1.00 61.22 108 ALA A O 1
ATOM 812 N N . VAL A 1 109 ? -13.350 12.423 39.616 1.00 68.50 109 VAL A N 1
ATOM 813 C CA . VAL A 1 109 ? -13.654 11.024 39.966 1.00 68.50 109 VAL A CA 1
ATOM 814 C C . VAL A 1 109 ? -12.508 10.095 39.558 1.00 68.50 109 VAL A C 1
ATOM 816 O O . VAL A 1 109 ? -12.112 9.233 40.343 1.00 68.50 109 VAL A O 1
ATOM 819 N N . VAL A 1 110 ? -11.926 10.302 38.371 1.00 73.56 110 VAL A N 1
ATOM 820 C CA . VAL A 1 110 ? -10.770 9.522 37.895 1.00 73.56 110 VAL A CA 1
ATOM 821 C C . VAL A 1 110 ? -9.551 9.730 38.798 1.00 73.56 110 VAL A C 1
ATOM 823 O O . VAL A 1 110 ? -8.936 8.750 39.211 1.00 73.56 110 VAL A O 1
ATOM 826 N N . LEU A 1 111 ? -9.228 10.975 39.170 1.00 74.12 111 LEU A N 1
ATOM 827 C CA . LEU A 1 111 ? -8.086 11.273 40.044 1.00 74.12 111 LEU A CA 1
ATOM 828 C C . LEU A 1 111 ? -8.221 10.619 41.428 1.00 74.12 111 LEU A C 1
ATOM 830 O O . LEU A 1 111 ? -7.271 9.998 41.904 1.00 74.12 111 LEU A O 1
ATOM 834 N N . VAL A 1 112 ? -9.401 10.689 42.055 1.00 78.88 112 VAL A N 1
ATOM 835 C CA . VAL A 1 112 ? -9.653 10.028 43.350 1.00 78.88 112 VAL A CA 1
ATOM 836 C C . VAL A 1 112 ? -9.581 8.501 43.221 1.00 78.88 112 VAL A C 1
ATOM 838 O O . VAL A 1 112 ? -8.988 7.845 44.078 1.00 78.88 112 VAL A O 1
ATOM 841 N N . GLY A 1 113 ? -10.117 7.930 42.136 1.00 78.06 113 GLY A N 1
ATOM 842 C CA . GLY A 1 113 ? -10.040 6.493 41.859 1.00 78.06 113 GLY A CA 1
ATOM 843 C C . GLY A 1 113 ? -8.602 5.986 41.696 1.00 78.06 113 GLY A C 1
ATOM 844 O O . GLY A 1 113 ? -8.234 4.981 42.305 1.00 78.06 113 GLY A O 1
ATOM 845 N N . VAL A 1 114 ? -7.767 6.707 40.940 1.00 82.00 114 VAL A N 1
ATOM 846 C CA . VAL A 1 114 ? -6.345 6.369 40.746 1.00 82.00 114 VAL A CA 1
ATOM 847 C C . VAL A 1 114 ? -5.568 6.463 42.061 1.00 82.00 114 VAL A C 1
ATOM 849 O O . VAL A 1 114 ? -4.826 5.539 42.389 1.00 82.00 114 VAL A O 1
ATOM 852 N N . LEU A 1 115 ? -5.770 7.522 42.854 1.00 84.75 115 LEU A N 1
ATOM 853 C CA . LEU A 1 115 ? -5.113 7.670 44.160 1.00 84.75 115 LEU A CA 1
ATOM 854 C C . LEU A 1 115 ? -5.486 6.535 45.130 1.00 84.75 115 LEU A C 1
ATOM 856 O O . LEU A 1 115 ? -4.608 5.987 45.799 1.00 84.75 115 LEU A O 1
ATOM 860 N N . GLY A 1 116 ? -6.761 6.129 45.161 1.00 83.50 116 GLY A N 1
ATOM 861 C CA . GLY A 1 116 ? -7.218 4.980 45.948 1.00 83.50 116 GLY A CA 1
ATOM 862 C C . GLY A 1 116 ? -6.604 3.652 45.487 1.00 83.50 116 GLY A C 1
ATOM 863 O O . GLY A 1 116 ? -6.176 2.851 46.319 1.00 83.50 116 GLY A O 1
ATOM 864 N N . LEU A 1 117 ? -6.498 3.435 44.171 1.00 83.06 117 LEU A N 1
ATOM 865 C CA . LEU A 1 117 ? -5.886 2.233 43.596 1.00 83.06 117 LEU A CA 1
ATOM 866 C C . LEU A 1 117 ? -4.387 2.140 43.928 1.00 83.06 117 LEU A C 1
ATOM 868 O O . LEU A 1 117 ? -3.914 1.085 44.352 1.00 83.06 117 LEU A O 1
ATOM 872 N N . VAL A 1 118 ? -3.650 3.248 43.794 1.00 84.06 118 VAL A N 1
ATOM 873 C CA . VAL A 1 118 ? -2.221 3.327 44.139 1.00 84.06 118 VAL A CA 1
ATOM 874 C C . VAL A 1 118 ? -2.006 3.049 45.628 1.00 84.06 118 VAL A C 1
ATOM 876 O O . VAL A 1 118 ? -1.157 2.230 45.975 1.00 84.06 118 VAL A O 1
ATOM 879 N N . TRP A 1 119 ? -2.809 3.651 46.512 1.00 82.19 119 TRP A N 1
ATOM 880 C CA . TRP A 1 119 ? -2.742 3.389 47.955 1.00 82.19 119 TRP A CA 1
ATOM 881 C C . TRP A 1 119 ? -2.988 1.907 48.285 1.00 82.19 119 TRP A C 1
ATOM 883 O O . TRP A 1 119 ? -2.239 1.311 49.058 1.00 82.19 119 TRP A O 1
ATOM 893 N N . PHE A 1 120 ? -3.992 1.284 47.658 1.00 80.44 120 PHE A N 1
ATOM 894 C CA . PHE A 1 120 ? -4.305 -0.136 47.845 1.00 80.44 120 PHE A CA 1
ATOM 895 C C . PHE A 1 120 ? -3.160 -1.062 47.393 1.00 80.44 120 PHE A C 1
ATOM 897 O O . PHE A 1 120 ? -2.808 -2.003 48.106 1.00 80.44 120 PHE A O 1
ATOM 904 N N . ILE A 1 121 ? -2.531 -0.771 46.249 1.00 77.88 121 ILE A N 1
ATOM 905 C CA . ILE A 1 121 ? -1.369 -1.522 45.746 1.00 77.88 121 ILE A CA 1
ATOM 906 C C . ILE A 1 121 ? -0.162 -1.361 46.686 1.00 77.88 121 ILE A C 1
ATOM 908 O O . ILE A 1 121 ? 0.497 -2.350 47.008 1.00 77.88 121 ILE A O 1
ATOM 912 N N . LEU A 1 122 ? 0.106 -0.144 47.175 1.00 77.12 122 LEU A N 1
ATOM 913 C CA . LEU A 1 122 ? 1.210 0.133 48.103 1.00 77.12 122 LEU A CA 1
ATOM 914 C C . LEU A 1 122 ? 1.017 -0.523 49.479 1.00 77.12 122 LEU A C 1
ATOM 916 O O . LEU A 1 122 ? 1.994 -0.983 50.067 1.00 77.12 122 LEU A O 1
ATOM 920 N N . TRP A 1 123 ? -0.219 -0.620 49.980 1.00 69.81 123 TRP A N 1
ATOM 921 C CA . TRP A 1 123 ? -0.525 -1.427 51.165 1.00 69.81 123 TRP A CA 1
ATOM 922 C C . TRP A 1 123 ? -0.305 -2.919 50.906 1.00 69.81 123 TRP A C 1
ATOM 924 O O . TRP A 1 123 ? 0.408 -3.5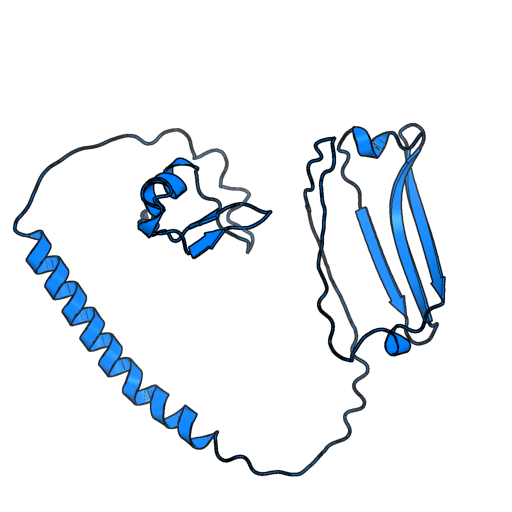62 51.674 1.00 69.81 123 TRP A O 1
ATOM 934 N N . LYS A 1 124 ? -0.821 -3.466 49.796 1.00 56.75 124 LYS A N 1
ATOM 935 C CA . LYS A 1 124 ? -0.646 -4.891 49.466 1.00 56.75 124 LYS A CA 1
ATOM 936 C C . LYS A 1 124 ? 0.827 -5.291 49.276 1.00 56.75 124 LYS A C 1
ATOM 938 O O . LYS A 1 124 ? 1.182 -6.429 49.566 1.00 56.75 124 LYS A O 1
ATOM 943 N N . LYS A 1 125 ? 1.697 -4.375 48.833 1.00 51.81 125 LYS A N 1
ATOM 944 C CA . LYS A 1 125 ? 3.136 -4.633 48.627 1.00 51.81 125 LYS A CA 1
ATOM 945 C C . LYS A 1 125 ? 3.991 -4.563 49.912 1.00 51.81 125 LYS A C 1
ATOM 947 O O . LYS A 1 125 ? 5.213 -4.581 49.815 1.00 51.81 125 LYS A O 1
ATOM 952 N N . ARG A 1 126 ? 3.393 -4.486 51.111 1.00 47.62 126 ARG A N 1
ATOM 953 C CA . ARG A 1 126 ? 4.133 -4.565 52.391 1.00 47.62 126 ARG A CA 1
ATOM 954 C C . ARG A 1 126 ? 4.185 -5.962 53.024 1.00 47.62 126 ARG A C 1
ATOM 956 O O . ARG A 1 126 ? 5.029 -6.157 53.891 1.00 47.62 126 ARG A O 1
ATOM 963 N N . ASP A 1 127 ? 3.382 -6.917 52.547 1.00 46.84 127 ASP A N 1
ATOM 964 C CA . ASP A 1 127 ? 3.261 -8.274 53.118 1.00 46.84 127 ASP A CA 1
ATOM 965 C C . ASP A 1 127 ? 3.825 -9.385 52.194 1.00 46.84 127 ASP A C 1
ATOM 967 O O . ASP A 1 127 ? 3.260 -10.472 52.079 1.00 46.84 127 ASP A O 1
ATOM 971 N N . GLY A 1 128 ? 4.943 -9.126 51.506 1.00 39.56 128 GLY A N 1
ATOM 972 C CA . GLY A 1 128 ? 5.658 -10.143 50.718 1.00 39.56 128 GLY A CA 1
ATOM 973 C C . GLY A 1 128 ? 6.946 -9.612 50.084 1.00 39.56 128 GLY A C 1
ATOM 974 O O . GLY A 1 128 ? 6.920 -8.566 49.435 1.00 39.56 128 GLY A O 1
ATOM 975 N N . GLY A 1 129 ? 8.064 -10.317 50.277 1.00 35.38 129 GLY A N 1
ATOM 976 C CA . GLY A 1 129 ? 9.394 -9.929 49.787 1.00 35.38 129 GLY A CA 1
ATOM 977 C C . GLY A 1 129 ? 10.120 -11.041 49.023 1.00 35.38 129 GLY A C 1
ATOM 978 O O . GLY A 1 129 ? 9.642 -12.171 48.997 1.00 35.38 129 GLY A O 1
ATOM 979 N N . GLU A 1 130 ? 11.287 -10.673 48.468 1.00 39.62 130 GLU A N 1
ATOM 980 C CA . GLU A 1 130 ? 12.318 -11.539 47.845 1.00 39.62 130 GLU A CA 1
ATOM 981 C C . GLU A 1 130 ? 11.915 -12.266 46.529 1.00 39.62 130 GLU A C 1
ATOM 983 O O . GLU A 1 130 ? 10.761 -12.635 46.340 1.00 39.62 130 GLU A O 1
ATOM 988 N N . SER A 1 131 ? 12.799 -12.482 45.539 1.00 36.97 131 SER A N 1
ATOM 989 C CA . SER A 1 131 ? 14.175 -11.985 45.283 1.00 36.97 131 SER A CA 1
ATOM 990 C C . SER A 1 131 ? 14.602 -12.225 43.806 1.00 36.97 131 SER A C 1
ATOM 992 O O . SER A 1 131 ? 13.955 -13.005 43.118 1.00 36.97 131 SER A O 1
ATOM 994 N N . SER A 1 132 ? 15.692 -11.561 43.372 1.00 35.81 132 SER A N 1
ATOM 995 C CA . SER A 1 132 ? 16.612 -11.839 42.229 1.00 35.81 132 SER A CA 1
ATOM 996 C C . SER A 1 132 ? 16.088 -11.992 40.776 1.00 35.81 132 SER A C 1
ATOM 998 O O . SER A 1 132 ? 15.154 -12.739 40.520 1.00 35.81 132 SER A O 1
ATOM 1000 N N . ASP A 1 133 ? 16.547 -11.179 39.802 1.00 36.38 133 ASP A N 1
ATOM 1001 C CA . ASP A 1 133 ? 17.814 -11.223 38.994 1.00 36.38 133 ASP A CA 1
ATOM 1002 C C . ASP A 1 133 ? 17.768 -12.296 37.869 1.00 36.38 133 ASP A C 1
ATOM 1004 O O . ASP A 1 133 ? 17.173 -13.347 38.074 1.00 36.38 133 ASP A O 1
ATOM 1008 N N . GLU A 1 134 ? 18.307 -12.172 36.641 1.00 38.31 134 GLU A N 1
ATOM 1009 C CA . GLU A 1 134 ? 19.210 -11.229 35.914 1.00 38.31 134 GLU A CA 1
ATOM 1010 C C . GLU A 1 134 ? 18.697 -11.051 34.430 1.00 38.31 134 GLU A C 1
ATOM 1012 O O . GLU A 1 134 ? 17.543 -11.393 34.186 1.00 38.31 134 GLU A O 1
ATOM 1017 N N . ASN A 1 135 ? 19.335 -10.537 33.350 1.00 33.28 135 ASN A N 1
ATOM 1018 C CA . ASN A 1 135 ? 20.686 -10.045 32.978 1.00 33.28 135 ASN A CA 1
ATOM 1019 C C . ASN A 1 135 ? 20.598 -9.154 31.682 1.00 33.28 135 ASN A C 1
ATOM 1021 O O . ASN A 1 135 ? 19.843 -9.543 30.785 1.00 33.28 135 ASN A O 1
ATOM 1025 N N . PRO A 1 136 ? 21.330 -8.021 31.499 1.00 42.50 136 PRO A N 1
ATOM 1026 C CA . PRO A 1 136 ? 21.208 -7.156 30.305 1.00 42.50 136 PRO A CA 1
ATOM 1027 C C . PRO A 1 136 ? 22.524 -6.890 29.519 1.00 42.50 136 PRO A C 1
ATOM 1029 O O . PRO A 1 136 ? 23.370 -6.130 29.984 1.00 42.50 136 PRO A O 1
ATOM 1032 N N . MET A 1 137 ? 22.693 -7.422 28.289 1.00 35.44 137 MET A N 1
ATOM 1033 C CA . MET A 1 137 ? 23.883 -7.091 27.456 1.00 35.44 137 MET A CA 1
ATOM 1034 C C . MET A 1 137 ? 23.778 -7.289 25.915 1.00 35.44 137 MET A C 1
ATOM 1036 O O . MET A 1 137 ? 24.806 -7.488 25.268 1.00 35.44 137 MET A O 1
ATOM 1040 N N . VAL A 1 138 ? 22.585 -7.295 25.289 1.00 41.03 138 VAL A N 1
ATOM 1041 C CA . VAL A 1 138 ? 22.458 -7.650 23.842 1.00 41.03 138 VAL A CA 1
ATOM 1042 C C . VAL A 1 138 ? 21.565 -6.771 22.944 1.00 41.03 138 VAL A C 1
ATOM 1044 O O . VAL A 1 138 ? 21.610 -6.951 21.729 1.00 41.03 138 VAL A O 1
ATOM 1047 N N . ASN A 1 139 ? 20.792 -5.811 23.466 1.00 41.31 139 ASN A N 1
ATOM 1048 C CA . ASN A 1 139 ? 19.852 -5.029 22.632 1.00 41.31 139 ASN A CA 1
ATOM 1049 C C . ASN A 1 139 ? 20.447 -3.739 22.023 1.00 41.31 139 ASN A C 1
ATOM 1051 O O . ASN A 1 139 ? 19.975 -3.275 20.989 1.00 41.31 139 ASN A O 1
ATOM 1055 N N . GLU A 1 140 ? 21.492 -3.179 22.636 1.00 46.03 140 GLU A N 1
ATOM 1056 C CA . GLU A 1 140 ? 21.941 -1.779 22.470 1.00 46.03 140 GLU A CA 1
ATOM 1057 C C . GLU A 1 140 ? 22.361 -1.372 21.038 1.00 46.03 140 GLU A C 1
ATOM 1059 O O . GLU A 1 140 ? 22.439 -0.190 20.726 1.00 46.03 140 GLU A O 1
ATOM 1064 N N . LEU A 1 141 ? 22.594 -2.331 20.135 1.00 45.75 141 LEU A N 1
ATOM 1065 C CA . LEU A 1 141 ? 23.118 -2.090 18.781 1.00 45.75 141 LEU A CA 1
ATOM 1066 C C . LEU A 1 141 ? 22.060 -2.086 17.657 1.00 45.75 141 LEU A C 1
ATOM 1068 O O . LEU A 1 141 ? 22.432 -2.070 16.482 1.00 45.75 141 LEU A O 1
ATOM 1072 N N . ILE A 1 142 ? 20.758 -2.150 17.973 1.00 49.06 142 ILE A N 1
ATOM 1073 C CA . ILE A 1 142 ? 19.679 -2.255 16.961 1.00 49.06 142 ILE A CA 1
ATOM 1074 C C . ILE A 1 142 ? 18.669 -1.090 17.016 1.00 49.06 142 ILE A C 1
ATOM 1076 O O . ILE A 1 142 ? 18.016 -0.804 16.008 1.00 49.06 142 ILE A O 1
ATOM 1080 N N . ASP A 1 143 ? 18.552 -0.387 18.145 1.00 50.47 143 ASP A N 1
ATOM 1081 C CA . ASP A 1 143 ? 17.407 0.502 18.397 1.00 50.47 143 ASP A CA 1
ATOM 1082 C C . ASP A 1 143 ? 17.576 1.950 17.877 1.00 50.47 143 ASP A C 1
ATOM 1084 O O . ASP A 1 143 ? 16.586 2.567 17.464 1.00 50.47 143 ASP A O 1
ATOM 1088 N N . GLU A 1 144 ? 18.807 2.481 17.796 1.00 50.97 144 GLU A N 1
ATOM 1089 C CA . GLU A 1 144 ? 19.068 3.912 17.517 1.00 50.97 144 GLU A CA 1
ATOM 1090 C C . GLU A 1 144 ? 18.479 4.448 16.194 1.00 50.97 144 GLU A C 1
ATOM 1092 O O . GLU A 1 144 ? 18.106 5.621 16.113 1.00 50.97 144 GLU A O 1
ATOM 1097 N N . GLU A 1 145 ? 18.359 3.621 15.146 1.00 47.00 145 GLU A N 1
ATOM 1098 C CA . GLU A 1 145 ? 17.829 4.072 13.845 1.00 47.00 145 GLU A CA 1
ATOM 1099 C C . GLU A 1 145 ? 16.296 3.921 13.714 1.00 47.00 145 GLU A C 1
ATOM 1101 O O . GLU A 1 145 ? 15.694 4.499 12.803 1.00 47.00 145 GLU A O 1
ATOM 1106 N N . PHE A 1 146 ? 15.633 3.170 14.608 1.00 49.38 146 PHE A N 1
ATOM 1107 C CA . PHE A 1 146 ? 14.208 2.825 14.461 1.00 49.38 146 PHE A CA 1
ATOM 1108 C C . PHE A 1 146 ? 13.257 3.561 15.416 1.00 49.38 146 PHE A C 1
ATOM 1110 O O . PHE A 1 146 ? 12.120 3.825 15.022 1.00 49.38 146 PHE A O 1
ATOM 1117 N N . GLU A 1 147 ? 13.716 3.976 16.601 1.00 51.19 147 GLU A N 1
ATOM 1118 C CA . GLU A 1 147 ? 12.924 4.758 17.577 1.00 51.19 147 GLU A CA 1
ATOM 1119 C C . GLU A 1 147 ? 12.371 6.082 17.004 1.00 51.19 147 GLU A C 1
ATOM 1121 O O . GLU A 1 147 ? 11.357 6.614 17.452 1.00 51.19 147 GLU A O 1
ATOM 1126 N N . LYS A 1 148 ? 13.006 6.636 15.963 1.00 53.34 148 LYS A N 1
ATOM 1127 C CA . LYS A 1 148 ? 12.724 7.995 15.469 1.00 53.34 148 LYS A CA 1
ATOM 1128 C C . LYS A 1 148 ? 11.525 8.122 14.512 1.00 53.34 148 LYS A C 1
ATOM 1130 O O . LYS A 1 148 ? 11.347 9.187 13.914 1.00 53.34 148 LYS A O 1
ATOM 1135 N N . ARG A 1 149 ? 10.706 7.080 14.298 1.00 45.16 149 ARG A N 1
ATOM 1136 C CA . ARG A 1 149 ? 9.541 7.147 13.383 1.00 45.16 149 ARG A CA 1
ATOM 1137 C C . ARG A 1 149 ? 8.302 6.430 13.919 1.00 45.16 149 ARG A C 1
ATOM 1139 O O . ARG A 1 149 ? 8.347 5.257 14.261 1.00 45.16 149 ARG A O 1
ATOM 1146 N N . VAL A 1 150 ? 7.175 7.145 13.882 1.00 55.34 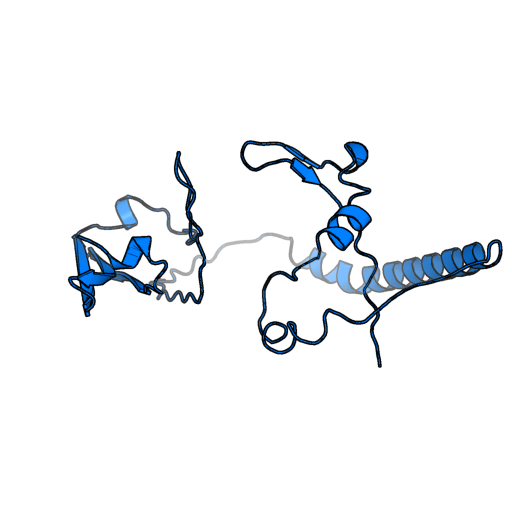150 VAL A N 1
ATOM 1147 C CA . VAL A 1 150 ? 5.847 6.679 14.316 1.00 55.34 150 VAL A CA 1
ATOM 1148 C C . VAL A 1 150 ? 5.447 5.392 13.583 1.00 55.34 150 VAL A C 1
ATOM 1150 O O . VAL A 1 150 ? 5.149 5.409 12.389 1.00 55.34 150 VAL A O 1
ATOM 1153 N N . GLY A 1 151 ? 5.419 4.283 14.317 1.00 60.00 151 GLY A N 1
ATOM 1154 C CA . GLY A 1 151 ? 5.026 2.959 13.844 1.00 60.00 151 GLY A CA 1
ATOM 1155 C C . GLY A 1 151 ? 4.815 1.995 15.020 1.00 60.00 151 GLY A C 1
ATOM 1156 O O . GLY A 1 151 ? 5.071 2.370 16.165 1.00 60.00 151 GLY A O 1
ATOM 1157 N N . PRO A 1 152 ? 4.327 0.765 14.780 1.00 64.69 152 PRO A N 1
ATOM 1158 C CA . PRO A 1 152 ? 4.111 -0.207 15.849 1.00 64.69 152 PRO A CA 1
ATOM 1159 C C . PRO A 1 152 ? 5.425 -0.584 16.547 1.00 64.69 152 PRO A C 1
ATOM 1161 O O . PRO A 1 152 ? 6.379 -1.001 15.884 1.00 64.69 152 PRO A O 1
ATOM 1164 N N . ARG A 1 153 ? 5.457 -0.478 17.884 1.00 74.50 153 ARG A N 1
ATOM 1165 C CA . ARG A 1 153 ? 6.571 -0.971 18.709 1.00 74.50 153 ARG A CA 1
ATOM 1166 C C . ARG A 1 153 ? 6.764 -2.470 18.459 1.00 74.50 153 ARG A C 1
ATOM 1168 O O . ARG A 1 153 ? 5.797 -3.231 18.424 1.00 74.50 153 ARG A O 1
ATOM 1175 N N . LYS A 1 154 ? 8.018 -2.884 18.272 1.00 76.81 154 LYS A N 1
ATOM 1176 C CA . LYS A 1 154 ? 8.399 -4.300 18.199 1.00 76.81 154 LYS A CA 1
ATOM 1177 C C . LYS A 1 154 ? 8.492 -4.858 19.618 1.00 76.81 154 LYS A C 1
ATOM 1179 O O . LYS A 1 154 ? 8.922 -4.151 20.524 1.00 76.81 154 LYS A O 1
ATOM 1184 N N . PHE A 1 155 ? 8.148 -6.130 19.773 1.00 81.00 155 PHE A N 1
ATOM 1185 C CA . PHE A 1 155 ? 8.310 -6.878 21.017 1.00 81.00 155 PHE A CA 1
ATOM 1186 C C . PHE A 1 155 ? 9.084 -8.160 20.721 1.00 81.00 155 PHE A C 1
ATOM 1188 O O . PHE A 1 155 ? 8.888 -8.783 19.673 1.00 81.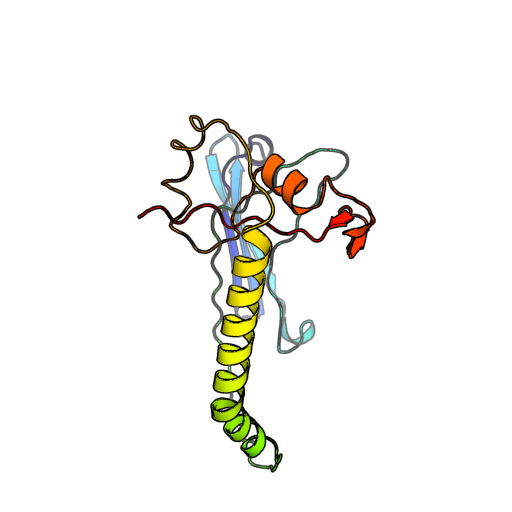00 155 PHE A O 1
ATOM 1195 N N . SER A 1 156 ? 9.968 -8.549 21.632 1.00 81.38 156 SER A N 1
ATOM 1196 C CA . SER A 1 156 ? 10.642 -9.843 21.593 1.00 81.38 156 SER A CA 1
ATOM 1197 C C . SER A 1 156 ? 9.642 -10.988 21.788 1.00 81.38 156 SER A C 1
ATOM 1199 O O . SER A 1 156 ? 8.590 -10.828 22.411 1.00 81.38 156 SER A O 1
ATOM 1201 N N . TYR A 1 157 ? 9.979 -12.183 21.298 1.00 82.38 157 TYR A N 1
ATOM 1202 C CA . TYR A 1 157 ? 9.153 -13.373 21.535 1.00 82.38 157 TYR A CA 1
ATOM 1203 C C . TYR A 1 157 ? 8.979 -13.659 23.040 1.00 82.38 157 TYR A C 1
ATOM 1205 O O . TYR A 1 157 ? 7.898 -14.037 23.478 1.00 82.38 157 TYR A O 1
ATOM 1213 N N . SER A 1 158 ? 10.013 -13.389 23.840 1.00 81.81 158 SER A N 1
ATOM 1214 C CA . SER A 1 158 ? 9.995 -13.442 25.306 1.00 81.81 158 SER A CA 1
ATOM 1215 C C . SER A 1 158 ? 9.008 -12.460 25.948 1.00 81.81 158 SER A C 1
ATOM 1217 O O . SER A 1 158 ? 8.274 -12.858 26.850 1.00 81.81 158 SER A O 1
ATOM 1219 N N . GLU A 1 159 ? 8.927 -11.210 25.475 1.00 86.19 159 GLU A N 1
ATOM 1220 C CA . GLU A 1 159 ? 7.910 -10.250 25.938 1.00 86.19 159 GLU A CA 1
ATOM 1221 C C . GLU A 1 159 ? 6.497 -10.720 25.582 1.00 86.19 159 GLU A C 1
ATOM 1223 O O . GLU A 1 159 ? 5.604 -10.633 26.418 1.00 86.19 159 GLU A O 1
ATOM 1228 N N . LEU A 1 160 ? 6.292 -11.266 24.377 1.00 88.56 160 LEU A N 1
ATOM 1229 C CA . LEU A 1 160 ? 4.988 -11.782 23.946 1.00 88.56 160 LEU A CA 1
ATOM 1230 C C . LEU A 1 160 ? 4.558 -13.016 24.757 1.00 88.56 160 LEU A C 1
ATOM 1232 O O . LEU A 1 160 ? 3.411 -13.083 25.197 1.00 88.56 160 LEU A O 1
ATOM 1236 N N . VAL A 1 161 ? 5.470 -13.959 25.012 1.00 85.88 161 VAL A N 1
ATOM 1237 C CA . VAL A 1 161 ? 5.233 -15.121 25.889 1.00 85.88 161 VAL A CA 1
ATOM 1238 C C . VAL A 1 161 ? 4.904 -14.673 27.313 1.00 85.88 161 VAL A C 1
ATOM 1240 O O . VAL A 1 161 ? 3.934 -15.158 27.888 1.00 85.88 161 VAL A O 1
ATOM 1243 N N . CYS A 1 162 ? 5.658 -13.723 27.872 1.00 85.75 162 CYS A N 1
ATOM 1244 C CA . CYS A 1 162 ? 5.400 -13.181 29.206 1.00 85.75 162 CYS A CA 1
ATOM 1245 C C . CYS A 1 162 ? 4.025 -12.492 29.275 1.00 85.75 162 CYS A C 1
ATOM 1247 O O . CYS A 1 162 ? 3.193 -12.837 30.114 1.00 85.75 162 CYS A O 1
ATOM 1249 N N . ALA A 1 163 ? 3.746 -11.584 28.336 1.00 87.50 163 ALA A N 1
ATOM 1250 C CA . ALA A 1 163 ? 2.525 -10.787 28.318 1.00 87.50 163 ALA A CA 1
ATOM 1251 C C . ALA A 1 163 ? 1.250 -11.624 28.124 1.00 87.50 163 ALA A C 1
ATOM 1253 O O . ALA A 1 163 ? 0.221 -11.285 28.704 1.00 87.50 163 ALA A O 1
ATOM 1254 N N . THR A 1 164 ? 1.304 -12.695 27.323 1.00 89.81 164 THR A N 1
ATOM 1255 C CA . THR A 1 164 ? 0.150 -13.558 26.976 1.00 89.81 164 THR A CA 1
ATOM 1256 C C . THR A 1 164 ? -0.004 -14.793 27.875 1.00 89.81 164 THR A C 1
ATOM 1258 O O . THR A 1 164 ? -0.821 -15.667 27.584 1.00 89.81 164 THR A O 1
ATOM 1261 N N . SER A 1 165 ? 0.790 -14.907 28.950 1.00 88.56 165 SER A N 1
ATOM 1262 C CA . SER A 1 165 ? 0.858 -16.110 29.798 1.00 88.56 165 SER A CA 1
ATOM 1263 C C . SER A 1 165 ? 1.128 -17.388 28.978 1.00 88.56 165 SER A C 1
ATOM 1265 O O . SER A 1 165 ? 0.395 -18.375 29.044 1.00 88.56 165 SER A O 1
ATOM 1267 N N . ASN A 1 166 ? 2.172 -17.330 28.144 1.00 91.00 166 ASN A N 1
ATOM 1268 C CA . ASN A 1 166 ? 2.574 -18.357 27.178 1.00 91.00 166 ASN A CA 1
ATOM 1269 C C . ASN A 1 166 ? 1.441 -18.767 26.214 1.00 91.00 166 ASN A C 1
ATOM 1271 O O . ASN A 1 166 ? 1.191 -19.955 26.008 1.00 91.00 166 ASN A O 1
ATOM 1275 N N . PHE A 1 167 ? 0.757 -17.774 25.631 1.00 90.56 167 PHE A N 1
ATOM 1276 C CA . PHE A 1 167 ? -0.370 -17.953 24.706 1.00 90.56 167 PHE A CA 1
ATOM 1277 C C . PHE A 1 167 ? -1.479 -18.865 25.266 1.00 90.56 167 PHE A C 1
ATOM 1279 O O . PHE A 1 167 ? -2.027 -19.716 24.566 1.00 90.56 167 PHE A O 1
ATOM 1286 N N . GLY A 1 168 ? -1.800 -18.712 26.554 1.00 88.38 168 GLY A N 1
ATOM 1287 C CA . GLY A 1 168 ? -2.841 -19.505 27.204 1.00 88.38 168 GLY A CA 1
ATOM 1288 C C . GLY A 1 168 ? -4.237 -19.209 26.642 1.00 88.38 168 GLY A C 1
ATOM 1289 O O . GLY A 1 168 ? -4.609 -18.049 26.468 1.00 88.38 168 GLY A O 1
ATOM 1290 N N . GLU A 1 169 ? -5.052 -20.249 26.432 1.00 86.06 169 GLU A N 1
ATOM 1291 C CA . GLU A 1 169 ? -6.418 -20.123 25.881 1.00 86.06 169 GLU A CA 1
ATOM 1292 C C . GLU A 1 169 ? -7.323 -19.165 26.691 1.00 86.06 169 GLU A C 1
ATOM 1294 O O . GLU A 1 169 ? -8.253 -18.589 26.139 1.00 86.06 169 GLU A O 1
ATOM 1299 N N . GLY A 1 170 ? -7.036 -18.934 27.980 1.00 84.06 170 GLY A N 1
ATOM 1300 C CA . GLY A 1 170 ? -7.759 -17.962 28.814 1.00 84.06 170 GLY A CA 1
ATOM 1301 C C . GLY A 1 170 ? -7.569 -16.489 28.414 1.00 84.06 170 GLY A C 1
ATOM 1302 O O . GLY A 1 170 ? -8.423 -15.665 28.727 1.00 84.06 170 GLY A O 1
ATOM 1303 N N . GLU A 1 171 ? -6.492 -16.157 27.695 1.00 86.25 171 GLU A N 1
ATOM 1304 C CA . GLU A 1 171 ? -6.253 -14.821 27.125 1.00 86.25 171 GLU A CA 1
ATOM 1305 C C . GLU A 1 171 ? -6.563 -14.767 25.614 1.00 86.25 171 GLU A C 1
ATOM 1307 O O . GLU A 1 171 ? -6.350 -13.744 24.961 1.00 86.25 171 GLU A O 1
ATOM 1312 N N . LYS A 1 172 ? -7.079 -15.851 25.025 1.00 91.38 172 LYS A N 1
ATOM 1313 C CA . LYS A 1 172 ? -7.384 -15.934 23.593 1.00 91.38 172 LYS A CA 1
ATOM 1314 C C . LYS A 1 172 ? -8.655 -15.156 23.256 1.00 91.38 172 LYS A C 1
ATOM 1316 O O . LYS A 1 172 ? -9.733 -15.425 23.778 1.00 91.38 172 LYS A O 1
ATOM 1321 N N . LEU A 1 173 ? -8.525 -14.193 22.349 1.00 89.62 173 LEU A N 1
ATOM 1322 C CA . LEU A 1 173 ? -9.611 -13.328 21.881 1.00 89.62 173 LEU A CA 1
ATOM 1323 C C . LEU A 1 173 ? -10.309 -13.874 20.626 1.00 89.62 173 LEU A C 1
ATOM 1325 O O . LEU A 1 173 ? -11.435 -13.480 20.330 1.00 89.62 173 LEU A O 1
ATOM 1329 N N . GLY A 1 174 ? -9.651 -14.764 19.880 1.00 89.06 174 GLY A N 1
ATOM 1330 C CA . GLY A 1 174 ? -10.206 -15.404 18.689 1.00 89.06 174 GLY A CA 1
ATOM 1331 C C . GLY A 1 174 ? -9.156 -16.169 17.885 1.00 89.06 174 GLY A C 1
ATOM 1332 O O . GLY A 1 174 ? -7.966 -16.127 18.194 1.00 89.06 174 GLY A O 1
ATOM 1333 N N . GLU A 1 175 ? -9.596 -16.861 16.838 1.00 94.00 175 GLU A N 1
ATOM 1334 C CA . GLU A 1 175 ? -8.740 -17.625 15.926 1.00 94.00 175 GLU A CA 1
ATOM 1335 C C . GLU A 1 175 ? -9.325 -17.598 14.507 1.00 94.00 175 GLU A C 1
ATOM 1337 O O . GLU A 1 175 ? -10.542 -17.530 14.327 1.00 94.00 175 GLU A O 1
ATOM 1342 N N . GLY A 1 176 ? -8.463 -17.640 13.492 1.00 87.12 176 GLY A N 1
ATOM 1343 C CA . GLY A 1 176 ? -8.864 -17.735 12.090 1.00 87.12 176 GLY A CA 1
ATOM 1344 C C . GLY A 1 176 ? -7.693 -18.110 11.182 1.00 87.12 176 GLY A C 1
ATOM 1345 O O . GLY A 1 176 ? -6.614 -18.459 11.653 1.00 87.12 176 GLY A O 1
ATOM 1346 N N . GLY A 1 177 ? -7.873 -17.981 9.864 1.00 83.25 177 GLY A N 1
ATOM 1347 C CA . GLY A 1 177 ? -6.867 -18.367 8.855 1.00 83.25 177 GLY A CA 1
ATOM 1348 C C . GLY A 1 177 ? -5.527 -17.609 8.893 1.00 83.25 177 GLY A C 1
ATOM 1349 O O . GLY A 1 177 ? -4.647 -17.906 8.093 1.00 83.25 177 GLY A O 1
ATOM 1350 N N . PHE A 1 178 ? -5.366 -16.652 9.811 1.00 78.75 178 PHE A N 1
ATOM 1351 C CA . PHE A 1 178 ? -4.134 -15.896 10.060 1.00 78.75 178 PHE A CA 1
ATOM 1352 C C . PHE A 1 178 ? -3.513 -16.190 11.444 1.00 78.75 178 PHE A C 1
ATOM 1354 O O . PHE A 1 178 ? -2.550 -15.532 11.831 1.00 78.75 178 PHE A O 1
ATOM 1361 N N . GLY A 1 179 ? -4.046 -17.172 12.184 1.00 87.12 179 GLY A N 1
ATOM 1362 C CA . GLY A 1 179 ? -3.593 -17.573 13.519 1.00 87.12 179 GLY A CA 1
ATOM 1363 C C . GLY A 1 179 ? -4.556 -17.194 14.652 1.00 87.12 179 GLY A C 1
ATOM 1364 O O . GLY A 1 179 ? -5.670 -16.715 14.423 1.00 87.12 179 GLY A O 1
ATOM 1365 N N . GLY A 1 180 ? -4.112 -17.438 15.888 1.00 88.69 180 GLY A N 1
ATOM 1366 C CA . GLY A 1 180 ? -4.811 -17.046 17.114 1.00 88.69 180 GLY A CA 1
ATOM 1367 C C . GLY A 1 180 ? -4.435 -15.633 17.566 1.00 88.69 180 GLY A C 1
ATOM 1368 O O . GLY A 1 180 ? -3.265 -15.255 17.532 1.00 88.69 180 GLY A O 1
ATOM 1369 N N . VAL A 1 181 ? -5.424 -14.863 18.018 1.00 91.50 181 VAL A N 1
ATOM 1370 C CA . VAL A 1 181 ? -5.240 -13.534 18.612 1.00 91.50 181 VAL A CA 1
ATOM 1371 C C . VAL A 1 181 ? -5.310 -13.672 20.127 1.00 91.50 181 VAL A C 1
ATOM 1373 O O . VAL A 1 181 ? -6.319 -14.134 20.657 1.00 91.50 181 VAL A O 1
ATOM 1376 N N . TYR A 1 182 ? -4.264 -13.235 20.823 1.00 91.31 182 TYR A N 1
ATOM 1377 C CA . TYR A 1 182 ? -4.172 -13.284 22.282 1.00 91.31 182 TYR A CA 1
ATOM 1378 C C . TYR A 1 182 ? -4.083 -11.875 22.862 1.00 91.31 182 TYR A C 1
ATOM 1380 O O . TYR A 1 182 ? -3.401 -11.000 22.325 1.00 91.31 182 TYR A O 1
ATOM 1388 N N . LYS A 1 183 ? -4.774 -11.669 23.977 1.00 90.75 183 LYS A N 1
ATOM 1389 C CA . LYS A 1 183 ? -4.593 -10.536 24.875 1.00 90.75 183 LYS A CA 1
ATOM 1390 C C . LYS A 1 183 ? -3.281 -10.714 25.636 1.00 90.75 183 LYS A C 1
ATOM 1392 O O . LYS A 1 183 ? -2.851 -11.833 25.903 1.00 90.75 183 LYS A O 1
ATOM 1397 N N . GLY A 1 184 ? -2.648 -9.606 25.997 1.00 87.19 184 GLY A N 1
ATOM 1398 C CA . GLY A 1 184 ? -1.485 -9.651 26.865 1.00 87.19 184 GLY A CA 1
ATOM 1399 C C . GLY A 1 184 ? -1.208 -8.326 27.554 1.00 87.19 184 GLY A C 1
ATOM 1400 O O . GLY A 1 184 ? -1.599 -7.265 27.065 1.00 87.19 184 GLY A O 1
ATOM 1401 N N . PHE A 1 185 ? -0.535 -8.404 28.698 1.00 85.88 185 PHE A N 1
ATOM 1402 C CA . PHE A 1 185 ? -0.119 -7.252 29.490 1.00 85.88 185 PHE A CA 1
ATOM 1403 C C . PHE A 1 185 ? 1.402 -7.151 29.482 1.00 85.88 185 PHE A C 1
ATOM 1405 O O . PHE A 1 185 ? 2.093 -7.945 30.113 1.00 85.88 185 PHE A O 1
ATOM 1412 N N . LEU A 1 186 ? 1.922 -6.166 28.757 1.00 79.19 186 LEU A N 1
ATOM 1413 C CA . LEU A 1 186 ? 3.344 -5.847 28.779 1.00 79.19 186 LEU A CA 1
ATOM 1414 C C . LEU A 1 186 ? 3.665 -5.130 30.101 1.00 79.19 186 LEU A C 1
ATOM 1416 O O . LEU A 1 186 ? 3.038 -4.102 30.375 1.00 79.19 186 LEU A O 1
ATOM 1420 N N . PRO A 1 187 ? 4.613 -5.619 30.923 1.00 65.44 187 PRO A N 1
ATOM 1421 C CA . PRO A 1 187 ? 5.151 -4.814 32.010 1.00 65.44 187 PRO A CA 1
ATOM 1422 C C . PRO A 1 187 ? 5.849 -3.589 31.408 1.00 65.44 187 PRO A C 1
ATOM 1424 O O . PRO A 1 187 ? 6.566 -3.699 30.412 1.00 65.44 187 PRO A O 1
ATOM 1427 N N . GLU A 1 188 ? 5.617 -2.414 31.988 1.00 62.38 188 GLU A N 1
ATOM 1428 C CA . GLU A 1 188 ? 6.136 -1.155 31.455 1.00 62.38 188 GLU A CA 1
ATOM 1429 C C . GLU A 1 188 ? 7.667 -1.114 31.590 1.00 62.38 188 GLU A C 1
ATOM 1431 O O . GLU A 1 188 ? 8.218 -0.937 32.677 1.00 62.38 188 GLU A O 1
ATOM 1436 N N . SER A 1 189 ? 8.355 -1.354 30.469 1.00 55.59 189 SER A N 1
ATOM 1437 C CA . SER A 1 189 ? 9.817 -1.382 30.372 1.00 55.59 189 SER A CA 1
ATOM 1438 C C . SER A 1 189 ? 10.409 -0.070 30.885 1.00 55.59 189 SER A C 1
ATOM 1440 O O . SER A 1 189 ? 10.037 0.984 30.370 1.00 55.59 189 SER A O 1
ATOM 1442 N N . HIS A 1 190 ? 11.309 -0.152 31.871 1.00 44.00 190 HIS A N 1
ATOM 1443 C CA . HIS A 1 190 ? 11.748 0.977 32.697 1.00 44.00 190 HIS A CA 1
ATOM 1444 C C . HIS A 1 190 ? 11.987 2.288 31.931 1.00 44.00 190 HIS A C 1
ATOM 1446 O O . HIS A 1 190 ? 12.860 2.369 31.067 1.00 44.00 190 HIS A O 1
ATOM 1452 N N . LEU A 1 191 ? 11.302 3.347 32.372 1.00 37.50 191 LEU A N 1
ATOM 1453 C CA . LEU A 1 191 ? 11.797 4.713 32.236 1.00 37.50 191 LEU A CA 1
ATOM 1454 C C . LEU A 1 191 ? 13.100 4.836 33.038 1.00 37.50 191 LEU A C 1
ATOM 1456 O O . LEU A 1 191 ? 13.073 4.976 34.262 1.00 37.50 191 LEU A O 1
ATOM 1460 N N . LEU A 1 192 ? 14.233 4.762 32.343 1.00 38.44 192 LEU A N 1
ATOM 1461 C CA . LEU A 1 192 ? 15.497 5.281 32.852 1.00 38.44 192 LEU A CA 1
ATOM 1462 C C . LEU A 1 192 ? 15.486 6.816 32.747 1.00 38.44 192 LEU A C 1
ATOM 1464 O O . LEU A 1 192 ? 14.877 7.374 31.831 1.00 38.44 192 LEU A O 1
ATOM 1468 N N . LEU A 1 193 ? 16.122 7.467 33.724 1.00 34.31 193 LEU A N 1
ATOM 1469 C CA . LEU A 1 193 ? 16.352 8.917 33.788 1.00 34.31 193 LEU A CA 1
ATOM 1470 C C . LEU A 1 193 ? 17.630 9.306 33.034 1.00 34.31 193 LEU A C 1
ATOM 1472 O O . LEU A 1 193 ? 18.586 8.501 33.088 1.00 34.31 193 LEU A O 1
#

pLDDT: mean 72.91, std 19.67, range [33.28, 96.19]

Secondary structure (DSSP, 8-state):
--HHHHTT----EEEEEETTTTEEEEEEEEEETTEEEEEEEEEE--GGGTS-SS----------SS---------------------------TTHHHHHHHHHHHHHHHHHHHHHHHHHHHHHTTS----------SSTTTSTTTTTS-SPPP--HHHHHHHTTTT-GGGEEEEETTEEEE-----------

InterPro domains:
  IPR001220 Legume lectin domain [PF00139] (6-84)
  IPR013320 Concanavalin A-like lectin/glucanase domain superfamily [SSF49899] (4-189)
  IPR050528 L-type Lectin-Domain Containing Receptor Kinases [PTHR27007] (8-185)

Radius of gyration: 26.98 Å; chains: 1; bounding box: 55×48×72 Å

Sequence (193 aa):
MAAGILNGTKNSAAVSYNSTTKNFSVAFTTFVDGVQGIHYLDYMVDLKDYSPDWVVVGFSASTGSSVALFKIFSWNFNSTSLVDRHEVMSGNDNRIGLIIGVSIGGCAVVLVGVLGLVWFILWKKRDGGESSDENPMVNELIDEEFEKRVGPRKFSYSELVCATSNFGEGEKLGEGGFGGVYKGFLPESHLLL

Organism: Prunus armeniaca (NCBI:txid36596)

Foldseek 3Di:
DQPCQVVPDDKDKDWDADQVQQKTKIWIWTADPNDIDIDMDIDRHRCPVPDDPDDDDDDDDDDDPDDDDDDDPDDDDDDDDPDPPPDDDDDDDDCPVVVVVCVPVVVVVVVVVVVVVVVVVVVVVPPDDDDDDDDDDPDVPPPPVPVPDDDDDDDDPVQVCQFQVNVDPVQWPDADPVGTDGGGDGDDDDDDD